Protein AF-A0A9P0PZC5-F1 (afdb_monomer)

pLDDT: mean 71.9, std 25.36, range [27.47, 98.38]

Mean predicted aligned error: 18.9 Å

Structure (mmCIF, N/CA/C/O backbone):
data_AF-A0A9P0PZC5-F1
#
_entry.id   AF-A0A9P0PZC5-F1
#
loop_
_atom_site.group_PDB
_atom_site.id
_atom_site.type_symbol
_atom_site.label_atom_id
_atom_site.label_alt_id
_atom_site.label_comp_id
_atom_site.label_asym_id
_atom_site.label_entity_id
_atom_site.label_seq_id
_atom_site.pdbx_PDB_ins_code
_atom_site.Cartn_x
_atom_site.Cartn_y
_atom_site.Cartn_z
_atom_site.occupancy
_atom_site.B_iso_or_equiv
_atom_site.auth_seq_id
_atom_site.auth_comp_id
_atom_site.auth_asym_id
_atom_site.auth_atom_id
_atom_site.pdbx_PDB_model_num
ATOM 1 N N . MET A 1 1 ? -26.785 -45.615 -14.844 1.00 33.03 1 MET A N 1
ATOM 2 C CA . MET A 1 1 ? -26.785 -44.241 -15.391 1.00 33.03 1 MET A CA 1
ATOM 3 C C . MET A 1 1 ? -25.614 -43.498 -14.779 1.00 33.03 1 MET A C 1
ATOM 5 O O . MET A 1 1 ? -25.683 -43.063 -13.641 1.00 33.03 1 MET A O 1
ATOM 9 N N . THR A 1 2 ? -24.502 -43.488 -15.502 1.00 27.47 2 THR A N 1
ATOM 10 C CA . THR A 1 2 ? -23.230 -42.862 -15.132 1.00 27.47 2 THR A CA 1
ATOM 11 C C . THR A 1 2 ? -23.260 -41.387 -15.522 1.00 27.47 2 THR A C 1
ATOM 13 O O . THR A 1 2 ? -23.391 -41.069 -16.703 1.00 27.47 2 THR A O 1
ATOM 16 N N . LEU A 1 3 ? -23.166 -40.495 -14.535 1.00 28.12 3 LEU A N 1
ATOM 17 C CA . LEU A 1 3 ? -22.982 -39.060 -14.753 1.00 28.12 3 LEU A CA 1
ATOM 18 C C . LEU A 1 3 ? -21.501 -38.760 -15.033 1.00 28.12 3 LEU A C 1
ATOM 20 O O . LEU A 1 3 ? -20.608 -39.343 -14.423 1.00 28.12 3 LEU A O 1
ATOM 24 N N . SER A 1 4 ? -21.275 -37.874 -16.004 1.00 28.95 4 SER A N 1
ATOM 25 C CA . SER A 1 4 ? -19.972 -37.480 -16.550 1.00 28.95 4 SER A CA 1
ATOM 26 C C . SER A 1 4 ? -19.094 -36.733 -15.520 1.00 28.95 4 SER A C 1
ATOM 28 O O . SER A 1 4 ? -19.639 -35.970 -14.718 1.00 28.95 4 SER A O 1
ATOM 30 N N . PRO A 1 5 ? -17.748 -36.867 -15.550 1.00 32.38 5 PRO A N 1
ATOM 31 C CA . PRO A 1 5 ? -16.836 -36.334 -14.523 1.00 32.38 5 PRO A CA 1
ATOM 32 C C . PRO A 1 5 ? -16.741 -34.802 -14.452 1.00 32.38 5 PRO A C 1
ATOM 34 O O . PRO A 1 5 ? -16.043 -34.269 -13.594 1.00 32.38 5 PRO A O 1
ATOM 37 N N . HIS A 1 6 ? -17.422 -34.067 -15.332 1.00 36.53 6 HIS A N 1
ATOM 38 C CA . HIS A 1 6 ? -17.295 -32.611 -15.398 1.00 36.53 6 HIS A CA 1
ATOM 39 C C . HIS A 1 6 ? -18.099 -31.837 -14.340 1.00 36.53 6 HIS A C 1
ATOM 41 O O . HIS A 1 6 ? -17.911 -30.632 -14.206 1.00 36.53 6 HIS A O 1
ATOM 47 N N . LEU A 1 7 ? -18.945 -32.504 -13.548 1.00 32.47 7 LEU A N 1
ATOM 48 C CA . LEU A 1 7 ? -19.797 -31.845 -12.543 1.00 32.47 7 LEU A CA 1
ATOM 49 C C . LEU A 1 7 ? -19.287 -31.943 -11.094 1.00 32.47 7 LEU A C 1
ATOM 51 O O . LEU A 1 7 ? -19.863 -31.317 -10.210 1.00 32.47 7 LEU A O 1
ATOM 55 N N . ALA A 1 8 ? -18.183 -32.648 -10.833 1.00 30.98 8 ALA A N 1
ATOM 56 C CA . ALA A 1 8 ? -17.619 -32.759 -9.480 1.00 30.98 8 ALA A CA 1
ATOM 57 C C . ALA A 1 8 ? -16.722 -31.568 -9.069 1.00 30.98 8 ALA A C 1
ATOM 59 O O . ALA A 1 8 ? -16.283 -31.495 -7.928 1.00 30.98 8 ALA A O 1
ATOM 60 N N . SER A 1 9 ? -16.474 -30.607 -9.967 1.00 36.06 9 SER A N 1
ATOM 61 C CA . SER A 1 9 ? -15.605 -29.446 -9.704 1.00 36.06 9 SER A CA 1
ATOM 62 C C . SER A 1 9 ? -16.292 -28.288 -8.956 1.00 36.06 9 SER A C 1
ATOM 64 O O . SER A 1 9 ? -15.644 -27.277 -8.694 1.00 36.06 9 SER A O 1
ATOM 66 N N . VAL A 1 10 ? -17.587 -28.391 -8.631 1.00 39.03 10 VAL A N 1
ATOM 67 C CA . VAL A 1 10 ? -18.369 -27.270 -8.060 1.00 39.03 10 VAL A CA 1
ATOM 68 C C . VAL A 1 10 ? -18.583 -27.387 -6.542 1.00 39.03 10 VAL A C 1
ATOM 70 O O . VAL A 1 10 ? -18.920 -26.400 -5.896 1.00 39.03 10 VAL A O 1
ATOM 73 N N . TYR A 1 11 ? -18.295 -28.537 -5.927 1.00 32.34 11 TYR A N 1
ATOM 74 C CA . TYR A 1 11 ? -18.369 -28.704 -4.471 1.00 32.34 11 TYR A CA 1
ATOM 75 C C . TYR A 1 11 ? -17.024 -29.204 -3.940 1.00 32.34 11 TYR A C 1
ATOM 77 O O . TYR A 1 11 ? -16.643 -30.349 -4.162 1.00 32.34 11 TYR A O 1
ATOM 85 N N . GLY A 1 12 ? -16.282 -28.306 -3.287 1.00 36.47 12 GLY A N 1
ATOM 86 C CA . GLY A 1 12 ? -14.910 -28.502 -2.819 1.00 36.47 12 GLY A CA 1
ATOM 87 C C . GLY A 1 12 ? -14.746 -29.586 -1.756 1.00 36.47 12 GLY A C 1
ATOM 88 O O . GLY A 1 12 ? -14.612 -29.288 -0.575 1.00 36.47 12 GLY A O 1
ATOM 89 N N . VAL A 1 13 ? -14.665 -30.838 -2.197 1.00 33.25 13 VAL A N 1
ATOM 90 C CA . VAL A 1 13 ? -14.111 -31.951 -1.424 1.00 33.25 13 VAL A CA 1
ATOM 91 C C . VAL A 1 13 ? -13.071 -32.630 -2.311 1.00 33.25 13 VAL A C 1
ATOM 93 O O . VAL A 1 13 ? -13.409 -33.478 -3.131 1.00 33.25 13 VAL A O 1
ATOM 96 N N . MET A 1 14 ? -11.804 -32.219 -2.211 1.00 32.94 14 MET A N 1
ATOM 97 C CA . MET A 1 14 ? -10.709 -32.955 -2.852 1.00 32.94 14 MET A CA 1
ATOM 98 C C . MET A 1 14 ? -10.270 -34.109 -1.938 1.00 32.94 14 MET A C 1
ATOM 100 O O . MET A 1 14 ? -9.893 -33.850 -0.797 1.00 32.94 14 MET A O 1
ATOM 104 N N . PRO A 1 15 ? -1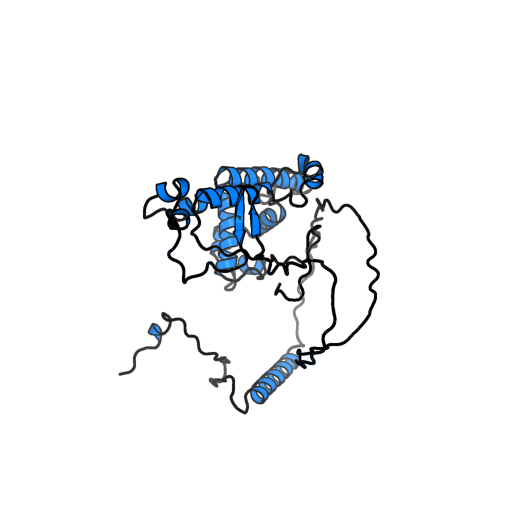0.297 -35.374 -2.395 1.00 40.16 15 PRO A N 1
ATOM 105 C CA . PRO A 1 15 ? -9.619 -36.468 -1.709 1.00 40.16 15 PRO A CA 1
ATOM 106 C C . PRO A 1 15 ? -8.106 -36.379 -1.961 1.00 40.16 15 PRO A C 1
ATOM 108 O O . PRO A 1 15 ? -7.697 -36.104 -3.086 1.00 40.16 15 PRO A O 1
ATOM 111 N N . ASN A 1 16 ? -7.286 -36.657 -0.945 1.00 43.56 16 ASN A N 1
ATOM 112 C CA . ASN A 1 16 ? -5.824 -36.744 -1.055 1.00 43.56 16 ASN A CA 1
ATOM 113 C C . ASN A 1 16 ? -5.410 -37.924 -1.955 1.00 43.56 16 ASN A C 1
ATOM 115 O O . ASN A 1 16 ? -5.303 -39.060 -1.487 1.00 43.56 16 ASN A O 1
ATOM 119 N N . TRP A 1 17 ? -5.195 -37.665 -3.242 1.00 44.03 17 TRP A N 1
ATOM 120 C CA . TRP A 1 17 ? -4.581 -38.599 -4.183 1.00 44.03 17 TRP A CA 1
ATOM 121 C C . TRP A 1 17 ? -3.372 -37.933 -4.837 1.00 44.03 17 TRP A C 1
ATOM 123 O O . TRP A 1 17 ? -3.450 -36.785 -5.266 1.00 44.03 17 TRP A O 1
ATOM 133 N N . GLU A 1 18 ? -2.273 -38.669 -4.967 1.00 48.97 18 GLU A N 1
ATOM 134 C CA . GLU A 1 18 ? -1.165 -38.301 -5.847 1.00 48.97 18 GLU A CA 1
ATOM 135 C C . GLU A 1 18 ? -1.135 -39.267 -7.031 1.00 48.97 18 GLU A C 1
ATOM 137 O O . GLU A 1 18 ? -1.273 -40.485 -6.879 1.00 48.97 18 GLU A O 1
ATOM 142 N N . LYS A 1 19 ? -1.000 -38.714 -8.239 1.00 43.31 19 LYS A N 1
ATOM 143 C CA . LYS A 1 19 ? -0.956 -39.475 -9.490 1.00 43.31 19 LYS A CA 1
ATOM 144 C C . LYS A 1 19 ? 0.351 -39.177 -10.215 1.00 43.31 19 LYS A C 1
ATOM 146 O O . LYS A 1 19 ? 0.526 -38.067 -10.717 1.00 43.31 19 LYS A O 1
ATOM 151 N N . ARG A 1 20 ? 1.226 -40.176 -10.357 1.00 46.44 20 ARG A N 1
ATOM 152 C CA . ARG A 1 20 ? 2.352 -40.108 -11.304 1.00 46.44 20 ARG A CA 1
ATOM 153 C C . ARG A 1 20 ? 1.807 -40.359 -12.716 1.00 46.44 20 ARG A C 1
ATOM 155 O O . ARG A 1 20 ? 1.010 -41.279 -12.919 1.00 46.44 20 ARG A O 1
ATOM 162 N N . ARG A 1 21 ? 2.156 -39.502 -13.681 1.00 45.69 21 ARG A N 1
ATOM 163 C CA . ARG A 1 21 ? 1.512 -39.473 -15.012 1.00 45.69 21 ARG A CA 1
ATOM 164 C C . ARG A 1 21 ? 1.834 -40.687 -15.885 1.00 45.69 21 ARG A C 1
ATOM 166 O O . ARG A 1 21 ? 1.087 -40.936 -16.826 1.00 45.69 21 ARG A O 1
ATOM 173 N N . ASP A 1 22 ? 2.827 -41.488 -15.513 1.00 46.47 22 ASP A N 1
ATOM 174 C CA . ASP A 1 22 ? 3.474 -42.366 -16.492 1.00 46.47 22 ASP A CA 1
ATOM 175 C C . ASP A 1 22 ? 3.088 -43.849 -16.351 1.00 46.47 22 ASP A C 1
ATOM 177 O O . ASP A 1 22 ? 3.257 -44.615 -17.294 1.00 46.47 22 ASP A O 1
ATOM 181 N N . HIS A 1 23 ? 2.453 -44.260 -15.241 1.00 48.91 23 HIS A N 1
ATOM 182 C CA . HIS A 1 23 ? 2.064 -45.669 -15.035 1.00 48.91 23 HIS A CA 1
ATOM 183 C C . HIS A 1 23 ? 0.643 -45.924 -14.508 1.00 48.91 23 HIS A C 1
ATOM 185 O O . HIS A 1 23 ? 0.271 -47.071 -14.284 1.00 48.91 23 HIS A O 1
ATOM 191 N N . GLY A 1 24 ? -0.201 -44.900 -14.343 1.00 48.91 24 GLY A N 1
ATOM 192 C CA . GLY A 1 24 ? -1.627 -45.095 -14.022 1.00 48.91 24 GLY A CA 1
ATOM 193 C C . GLY A 1 24 ? -1.931 -45.738 -12.656 1.00 48.91 24 GLY A C 1
ATOM 194 O O . GLY A 1 24 ? -3.087 -46.066 -12.389 1.00 48.91 24 GLY A O 1
ATOM 195 N N . ILE A 1 25 ? -0.929 -45.896 -11.789 1.00 55.62 25 ILE A N 1
ATOM 196 C CA . ILE A 1 25 ? -1.076 -46.435 -10.435 1.00 55.62 25 ILE A CA 1
ATOM 197 C C . ILE A 1 25 ? -1.428 -45.283 -9.488 1.00 55.62 25 ILE A C 1
ATOM 199 O O . ILE A 1 25 ? -0.738 -44.265 -9.453 1.00 55.62 25 ILE A O 1
ATOM 203 N N . TRP A 1 26 ? -2.511 -45.444 -8.730 1.00 57.78 26 TRP A N 1
ATOM 204 C CA . TRP A 1 26 ? -2.963 -44.482 -7.725 1.00 57.78 26 TRP A CA 1
ATOM 205 C C . TRP A 1 26 ? -2.436 -44.893 -6.351 1.00 57.78 26 TRP A C 1
ATOM 207 O O . TRP A 1 26 ? -2.591 -46.053 -5.966 1.00 57.78 26 TRP A O 1
ATOM 217 N N . LEU A 1 27 ? -1.830 -43.955 -5.621 1.00 54.56 27 LEU A N 1
ATOM 218 C CA . LEU A 1 27 ? -1.352 -44.174 -4.256 1.00 54.56 27 LEU A CA 1
ATOM 219 C C . LEU A 1 27 ? -2.291 -43.470 -3.270 1.00 54.56 27 LEU A C 1
ATOM 221 O O . LEU A 1 27 ? -2.601 -42.289 -3.452 1.00 54.56 27 LEU A O 1
ATOM 225 N N . ARG A 1 28 ? -2.759 -44.184 -2.239 1.00 57.00 28 ARG A N 1
ATOM 226 C CA . ARG A 1 28 ? -3.615 -43.624 -1.187 1.00 57.00 28 ARG A CA 1
ATOM 227 C C . ARG A 1 28 ? -2.869 -43.597 0.142 1.00 57.00 28 ARG A C 1
ATOM 229 O O . ARG A 1 28 ? -2.279 -44.593 0.553 1.00 57.00 28 ARG A O 1
ATOM 236 N N . PHE A 1 29 ? -2.944 -42.463 0.831 1.00 44.56 29 PHE A N 1
ATOM 237 C CA . PHE A 1 29 ? -2.403 -42.317 2.179 1.00 44.56 29 PHE A CA 1
ATOM 238 C C . PHE A 1 29 ? -3.071 -43.322 3.137 1.00 44.56 29 PHE A C 1
ATOM 240 O O . PHE A 1 29 ? -4.302 -43.354 3.237 1.00 44.56 29 PHE A O 1
ATOM 247 N N . GLY A 1 30 ? -2.263 -44.148 3.812 1.00 58.31 30 GLY A N 1
ATOM 248 C CA . GLY A 1 30 ? -2.715 -45.196 4.741 1.00 58.31 30 GLY A CA 1
ATOM 249 C C . GLY A 1 30 ? -2.694 -46.633 4.198 1.00 58.31 30 GLY A C 1
ATOM 250 O O . GLY A 1 30 ? -3.020 -47.558 4.942 1.00 58.31 30 GLY A O 1
ATOM 251 N N . ASP A 1 31 ? -2.302 -46.853 2.939 1.00 74.25 31 ASP A N 1
ATOM 252 C CA . ASP A 1 31 ? -2.042 -48.208 2.439 1.00 74.25 31 ASP A CA 1
ATOM 253 C C . ASP A 1 31 ? -0.843 -48.835 3.173 1.00 74.25 31 ASP A C 1
ATOM 255 O O . ASP A 1 31 ? 0.142 -48.158 3.465 1.00 74.25 31 ASP A O 1
ATOM 259 N N . LYS A 1 32 ? -0.895 -50.148 3.441 1.00 67.75 32 LYS A N 1
ATOM 260 C CA . LYS A 1 32 ? 0.157 -50.857 4.203 1.00 67.75 32 LYS A CA 1
ATOM 261 C C . LYS A 1 32 ? 1.562 -50.717 3.603 1.00 67.75 32 LYS A C 1
ATOM 263 O O . LYS A 1 32 ? 2.535 -50.735 4.345 1.00 67.75 32 LYS A O 1
ATOM 268 N N . ASP A 1 33 ? 1.645 -50.517 2.289 1.00 62.09 33 ASP A N 1
ATOM 269 C CA . ASP A 1 33 ? 2.905 -50.409 1.547 1.00 62.09 33 ASP A CA 1
ATOM 270 C C . ASP A 1 33 ? 3.208 -48.961 1.111 1.00 62.09 33 ASP A C 1
ATOM 272 O O . ASP A 1 33 ? 4.022 -48.742 0.213 1.00 62.09 33 ASP A O 1
ATOM 276 N N . TYR A 1 34 ? 2.520 -47.966 1.690 1.00 71.69 34 TYR A N 1
ATOM 277 C CA . TYR A 1 34 ? 2.601 -46.558 1.279 1.00 71.69 34 TYR A CA 1
ATOM 278 C C . TYR A 1 34 ? 4.033 -46.011 1.355 1.00 71.69 34 TYR A C 1
ATOM 280 O O . TYR A 1 34 ? 4.561 -45.523 0.356 1.00 71.69 34 TYR A O 1
ATOM 288 N N . GLU A 1 35 ? 4.699 -46.169 2.502 1.00 68.81 35 GLU A N 1
ATOM 289 C CA . GLU A 1 35 ? 6.075 -45.689 2.690 1.00 68.81 35 GLU A CA 1
ATOM 290 C C . GLU A 1 35 ? 7.095 -46.450 1.836 1.00 68.81 35 GLU A C 1
ATOM 292 O O . GLU A 1 35 ? 8.033 -45.851 1.314 1.00 68.81 35 GLU A O 1
ATOM 297 N N . GLN A 1 36 ? 6.906 -47.760 1.643 1.00 72.44 36 GLN A N 1
ATOM 298 C CA . GLN A 1 36 ? 7.809 -48.570 0.819 1.00 72.44 36 GLN A CA 1
ATOM 299 C C . GLN A 1 36 ? 7.721 -48.191 -0.662 1.00 72.44 36 GLN A C 1
ATOM 301 O O . GLN A 1 36 ? 8.742 -48.136 -1.345 1.00 72.44 36 GLN A O 1
ATOM 306 N N . LYS A 1 37 ? 6.516 -47.888 -1.163 1.00 71.44 37 LYS A N 1
ATOM 307 C CA . LYS A 1 37 ? 6.319 -47.424 -2.544 1.00 71.44 37 LYS A CA 1
ATOM 308 C C . LYS A 1 37 ? 6.888 -46.023 -2.763 1.00 71.44 37 LYS A C 1
ATOM 310 O O . LYS A 1 37 ? 7.496 -45.796 -3.801 1.00 71.44 37 LYS A O 1
ATOM 315 N N . LEU A 1 38 ? 6.746 -45.127 -1.783 1.00 69.56 38 LEU A N 1
ATOM 316 C CA . LEU A 1 38 ? 7.352 -43.792 -1.816 1.00 69.56 38 LEU A CA 1
ATOM 317 C C . LEU A 1 38 ? 8.880 -43.850 -1.848 1.00 69.56 38 LEU A C 1
ATOM 319 O O . LEU A 1 38 ? 9.483 -43.204 -2.696 1.00 69.56 38 LEU A O 1
ATOM 323 N N . ARG A 1 39 ? 9.498 -44.658 -0.977 1.00 66.75 39 ARG A N 1
ATOM 324 C CA . ARG A 1 39 ? 10.958 -44.845 -0.968 1.00 66.75 39 ARG A CA 1
ATOM 325 C C . ARG A 1 39 ? 11.464 -45.413 -2.288 1.00 66.75 39 ARG A C 1
ATOM 327 O O . ARG A 1 39 ? 12.375 -44.854 -2.873 1.00 66.75 39 ARG A O 1
ATOM 334 N N . LYS A 1 40 ? 10.793 -46.439 -2.819 1.00 72.19 40 LYS A N 1
ATOM 335 C CA . LYS A 1 40 ? 11.151 -47.015 -4.119 1.00 72.19 40 LYS A CA 1
ATOM 336 C C . LYS A 1 40 ? 11.079 -45.990 -5.260 1.00 72.19 40 LYS A C 1
ATOM 338 O O . LYS A 1 40 ? 11.940 -45.992 -6.128 1.00 72.19 40 LYS A O 1
ATOM 343 N N . TRP A 1 41 ? 10.068 -45.118 -5.269 1.00 76.25 41 TRP A N 1
ATOM 344 C CA . TRP A 1 41 ? 9.975 -44.044 -6.266 1.00 76.25 41 TRP A CA 1
ATOM 345 C C . TRP A 1 41 ? 11.077 -42.997 -6.122 1.00 76.25 41 TRP A C 1
ATOM 347 O O . TRP A 1 41 ? 11.478 -42.415 -7.126 1.00 76.25 41 TRP A O 1
ATOM 357 N N . PHE A 1 42 ? 11.529 -42.749 -4.895 1.00 67.00 42 PHE A N 1
ATOM 358 C CA . PHE A 1 42 ? 12.626 -41.832 -4.612 1.00 67.00 42 PHE A CA 1
ATOM 359 C C . PHE A 1 42 ? 13.961 -42.405 -5.110 1.00 67.00 42 PHE A C 1
ATOM 361 O O . PHE A 1 42 ? 14.664 -41.734 -5.857 1.00 67.00 42 PHE A O 1
ATOM 368 N N . ASP A 1 43 ? 14.236 -43.678 -4.813 1.00 68.12 43 ASP A N 1
ATOM 369 C CA . ASP A 1 43 ? 15.460 -44.367 -5.247 1.00 68.12 43 ASP A CA 1
ATOM 370 C C . ASP A 1 43 ? 15.533 -44.508 -6.786 1.00 68.12 43 ASP A C 1
ATOM 372 O O . ASP A 1 43 ? 16.600 -44.382 -7.383 1.00 68.12 43 ASP A O 1
ATOM 376 N N . GLU A 1 44 ? 14.393 -44.734 -7.456 1.00 69.12 44 GLU A N 1
ATOM 377 C CA . GLU A 1 44 ? 14.315 -44.768 -8.927 1.00 69.12 44 GLU A CA 1
ATOM 378 C C . GLU A 1 44 ? 14.634 -43.396 -9.558 1.00 69.12 44 GLU A C 1
ATOM 380 O O . GLU A 1 44 ? 15.245 -43.346 -10.623 1.00 69.12 44 GLU A O 1
ATOM 385 N N . LEU A 1 45 ? 14.266 -42.286 -8.904 1.00 63.47 45 LEU A N 1
ATOM 386 C CA . LEU A 1 45 ? 14.556 -40.929 -9.387 1.00 63.47 45 LEU A CA 1
ATOM 387 C C . LEU A 1 45 ? 16.038 -40.562 -9.257 1.00 63.47 45 LEU A C 1
ATOM 389 O O . LEU A 1 45 ? 16.590 -39.990 -10.191 1.00 63.47 45 LEU A O 1
ATOM 393 N N . GLU A 1 46 ? 16.690 -40.925 -8.150 1.00 55.88 46 GLU A N 1
ATOM 394 C CA . GLU A 1 46 ? 18.134 -40.694 -7.987 1.00 55.88 46 GLU A CA 1
ATOM 395 C C . GLU A 1 46 ? 18.954 -41.493 -9.013 1.00 55.88 46 GLU A C 1
ATOM 397 O O . GLU A 1 46 ? 19.945 -40.993 -9.543 1.00 55.88 46 GLU A O 1
ATOM 402 N N . SER A 1 47 ? 18.501 -42.700 -9.376 1.00 54.09 47 SER A N 1
ATOM 403 C CA . SER A 1 47 ? 19.181 -43.524 -10.386 1.00 54.09 47 SER A CA 1
ATOM 404 C C . SER A 1 47 ? 19.066 -42.994 -11.824 1.00 54.09 47 SER A C 1
ATOM 406 O O . SER A 1 47 ? 19.946 -43.263 -12.645 1.00 54.09 47 SER A O 1
ATOM 408 N N . ASP A 1 48 ? 18.013 -42.226 -12.129 1.00 53.50 48 ASP A N 1
ATOM 409 C CA . ASP A 1 48 ? 17.806 -41.604 -13.445 1.00 53.50 48 ASP A CA 1
ATOM 410 C C . ASP A 1 48 ? 18.631 -40.310 -13.617 1.00 53.50 48 ASP A C 1
ATOM 412 O O . ASP A 1 48 ? 18.980 -39.950 -14.748 1.00 53.50 48 ASP A O 1
ATOM 416 N N . ASP A 1 49 ? 18.974 -39.625 -12.518 1.00 48.09 49 ASP A N 1
ATOM 417 C CA . ASP A 1 49 ? 19.771 -38.390 -12.539 1.00 48.09 49 ASP A CA 1
ATOM 418 C C . ASP A 1 49 ? 21.284 -38.663 -12.672 1.00 48.09 49 ASP A C 1
ATOM 420 O O . ASP A 1 49 ? 21.986 -37.898 -13.338 1.00 48.09 49 ASP A O 1
ATOM 424 N N . GLU A 1 50 ? 21.797 -39.799 -12.178 1.00 47.19 50 GLU A N 1
ATOM 425 C CA . GLU A 1 50 ? 23.220 -40.167 -12.330 1.00 47.19 50 GLU A CA 1
ATOM 426 C C . GLU A 1 50 ? 23.632 -40.524 -13.777 1.00 47.19 50 GLU A C 1
ATOM 428 O O . GLU A 1 50 ? 24.823 -40.585 -14.086 1.00 47.19 50 GLU A O 1
ATOM 433 N N . GLN A 1 51 ? 22.683 -40.727 -14.702 1.00 41.16 51 GLN A N 1
ATOM 434 C CA . GLN A 1 51 ? 22.978 -41.062 -16.108 1.00 41.16 51 GLN A CA 1
ATOM 435 C C . GLN A 1 51 ? 22.927 -39.876 -17.087 1.00 41.16 51 GLN A C 1
ATOM 437 O O . GLN A 1 51 ? 23.153 -40.079 -18.284 1.00 41.16 51 GLN A O 1
ATOM 442 N N . LYS A 1 52 ? 22.662 -38.643 -16.631 1.00 42.94 52 LYS A N 1
ATOM 443 C CA . LYS A 1 52 ? 22.535 -37.465 -17.519 1.00 42.94 52 LYS A CA 1
ATOM 444 C C . LYS A 1 52 ? 23.670 -36.446 -17.469 1.00 42.94 52 LYS A C 1
ATOM 446 O O . LYS A 1 52 ? 23.651 -35.511 -18.267 1.00 42.94 52 LYS A O 1
ATOM 451 N N . ASP A 1 53 ? 24.691 -36.660 -16.646 1.00 36.47 53 ASP A N 1
ATOM 452 C CA . ASP A 1 53 ? 25.862 -35.780 -16.572 1.00 36.47 53 ASP A CA 1
ATOM 453 C C . ASP A 1 53 ? 26.981 -36.233 -17.530 1.00 36.47 53 ASP A C 1
ATOM 455 O O . ASP A 1 53 ? 28.031 -36.725 -17.126 1.00 36.47 53 ASP A O 1
ATOM 459 N N . SER A 1 54 ? 26.741 -36.113 -18.841 1.00 38.88 54 SER A N 1
ATOM 460 C CA . SER A 1 54 ? 27.796 -36.111 -19.872 1.00 38.88 54 SER A CA 1
ATOM 461 C C . SER A 1 54 ? 27.223 -35.758 -21.250 1.00 38.88 54 SER A C 1
ATOM 463 O O . SER A 1 54 ? 26.912 -36.647 -22.040 1.00 38.88 54 SER A O 1
ATOM 465 N N . SER A 1 55 ? 27.052 -34.460 -21.525 1.00 30.70 55 SER A N 1
ATOM 466 C CA . SER A 1 55 ? 27.415 -33.813 -22.803 1.00 30.70 55 SER A CA 1
ATOM 467 C C . SER A 1 55 ? 26.803 -32.410 -22.903 1.00 30.70 55 SER A C 1
ATOM 469 O O . SER A 1 55 ? 25.587 -32.275 -23.016 1.00 30.70 55 SER A O 1
ATOM 471 N N . ASP A 1 56 ? 27.693 -31.418 -22.919 1.00 32.19 56 ASP A N 1
ATOM 472 C CA . ASP A 1 56 ? 27.651 -30.154 -23.661 1.00 32.19 56 ASP A CA 1
ATOM 473 C C . ASP A 1 56 ? 26.454 -29.203 -23.497 1.00 32.19 56 ASP A C 1
ATOM 475 O O . ASP A 1 56 ? 25.338 -29.489 -23.917 1.00 32.19 56 ASP A O 1
ATOM 479 N N . LEU A 1 57 ? 26.753 -27.980 -23.034 1.00 32.19 57 LEU A N 1
ATOM 480 C CA . LEU A 1 57 ? 26.524 -26.749 -23.807 1.00 32.19 57 LEU A CA 1
ATOM 481 C C . LEU A 1 57 ? 27.216 -25.553 -23.126 1.00 32.19 57 LEU A C 1
ATOM 483 O O . LEU A 1 57 ? 26.745 -25.006 -22.130 1.00 32.19 57 LEU A O 1
ATOM 487 N N . GLU A 1 58 ? 28.341 -25.139 -23.711 1.00 37.75 58 GLU A N 1
ATOM 488 C CA . GLU A 1 58 ? 28.961 -23.834 -23.491 1.00 37.75 58 GLU A CA 1
ATOM 489 C C . GLU A 1 58 ? 28.019 -22.719 -23.976 1.00 37.75 58 GLU A C 1
ATOM 491 O O . GLU A 1 58 ? 27.642 -22.682 -25.149 1.00 37.75 58 GLU A O 1
ATOM 496 N N . VAL A 1 59 ? 27.683 -21.767 -23.102 1.00 33.31 59 VAL A N 1
ATOM 497 C CA . VAL A 1 59 ? 27.174 -20.450 -23.509 1.00 33.31 59 VAL A CA 1
ATOM 498 C C . VAL A 1 59 ? 27.915 -19.374 -22.726 1.00 33.31 59 VAL A C 1
ATOM 500 O O . VAL A 1 59 ? 28.071 -19.438 -21.510 1.00 33.31 59 VAL A O 1
ATOM 503 N N . SER A 1 60 ? 28.404 -18.405 -23.490 1.00 28.48 60 SER A N 1
ATOM 504 C CA . SER A 1 60 ? 29.278 -17.301 -23.119 1.00 28.48 60 SER A CA 1
ATOM 505 C C . SER A 1 60 ? 28.760 -16.443 -21.960 1.00 28.48 60 SER A C 1
ATOM 507 O O . SER A 1 60 ? 27.686 -15.847 -22.052 1.00 28.48 60 SER A O 1
ATOM 509 N N . ASN A 1 61 ? 29.602 -16.296 -20.937 1.00 33.97 61 ASN A N 1
ATOM 510 C CA . ASN A 1 61 ? 29.579 -15.195 -19.977 1.00 33.97 61 ASN A CA 1
ATOM 511 C C . ASN A 1 61 ? 29.909 -13.875 -20.686 1.00 33.97 61 ASN A C 1
ATOM 513 O O . ASN A 1 61 ? 31.053 -13.713 -21.105 1.00 33.97 61 ASN A O 1
ATOM 517 N N . ASP A 1 62 ? 28.959 -12.941 -20.746 1.00 31.62 62 ASP A N 1
ATOM 518 C CA . ASP A 1 62 ? 29.227 -11.504 -20.575 1.00 31.62 62 ASP A CA 1
ATOM 519 C C . ASP A 1 62 ? 27.905 -10.732 -20.411 1.00 31.62 62 ASP A C 1
ATOM 521 O O . ASP A 1 62 ? 27.323 -10.323 -21.404 1.00 31.62 62 ASP A O 1
ATOM 525 N N . GLU A 1 63 ? 27.406 -10.567 -19.181 1.00 35.03 63 GLU A N 1
ATOM 526 C CA . GLU A 1 63 ? 26.675 -9.360 -18.751 1.00 35.03 63 GLU A CA 1
ATOM 527 C C . GLU A 1 63 ? 26.797 -9.247 -17.222 1.00 35.03 63 GLU A C 1
ATOM 529 O O . GLU A 1 63 ? 26.141 -9.946 -16.448 1.00 35.03 63 GLU A O 1
ATOM 534 N N . THR A 1 64 ? 27.694 -8.371 -16.781 1.00 30.45 64 THR A N 1
ATOM 535 C CA . THR A 1 64 ? 27.922 -8.025 -15.377 1.00 30.45 64 THR A CA 1
ATOM 536 C C . THR A 1 64 ? 26.657 -7.413 -14.768 1.00 30.45 64 THR A C 1
ATOM 538 O O . THR A 1 64 ? 26.305 -6.269 -15.062 1.00 30.45 64 THR A O 1
ATOM 541 N N . LEU A 1 65 ? 25.983 -8.156 -13.888 1.00 35.22 65 LEU A N 1
ATOM 542 C CA . LEU A 1 65 ? 24.980 -7.611 -12.974 1.00 35.22 65 LEU A CA 1
ATOM 543 C C . LEU A 1 65 ? 25.686 -6.625 -12.034 1.00 35.22 65 LEU A C 1
ATOM 545 O O . LEU A 1 65 ? 26.426 -7.029 -11.141 1.00 35.22 65 LEU A O 1
ATOM 549 N N . GLN A 1 66 ? 25.496 -5.325 -12.258 1.00 32.81 66 GLN A N 1
ATOM 550 C CA . GLN A 1 66 ? 25.826 -4.325 -11.248 1.00 32.81 66 GLN A CA 1
ATOM 551 C C . GLN A 1 66 ? 24.857 -4.512 -10.082 1.00 32.81 66 GLN A C 1
ATOM 553 O O . GLN A 1 66 ? 23.643 -4.394 -10.254 1.00 32.81 66 GLN A O 1
ATOM 558 N N . GLU A 1 67 ? 25.398 -4.844 -8.914 1.00 34.25 67 GLU A N 1
ATOM 559 C CA . GLU A 1 67 ? 24.669 -4.806 -7.653 1.00 34.25 67 GLU A CA 1
ATOM 560 C C . GLU A 1 67 ? 24.147 -3.377 -7.453 1.00 34.25 67 GLU A C 1
ATOM 562 O O . GLU A 1 67 ? 24.915 -2.429 -7.295 1.00 34.25 67 GLU A O 1
ATOM 567 N N . ASP A 1 68 ? 22.824 -3.214 -7.537 1.00 39.38 68 ASP A N 1
ATOM 568 C CA . ASP A 1 68 ? 22.148 -1.978 -7.154 1.00 39.38 68 ASP A CA 1
ATOM 569 C C . ASP A 1 68 ? 22.472 -1.732 -5.665 1.00 39.38 68 ASP A C 1
ATOM 571 O O . ASP A 1 68 ? 21.953 -2.445 -4.802 1.00 39.38 68 ASP A O 1
ATOM 575 N N . GLU A 1 69 ? 23.309 -0.737 -5.350 1.00 34.94 69 GLU A N 1
ATOM 576 C CA . GLU A 1 69 ? 23.493 -0.259 -3.976 1.00 34.94 69 GLU A CA 1
ATOM 577 C C . GLU A 1 69 ? 22.121 0.133 -3.409 1.00 34.94 69 GLU A C 1
ATOM 579 O O . GLU A 1 69 ? 21.501 1.134 -3.791 1.00 34.94 69 GLU A O 1
ATOM 584 N N . ILE A 1 70 ? 21.620 -0.681 -2.481 1.00 41.50 70 ILE A N 1
ATOM 585 C CA . ILE A 1 70 ? 20.514 -0.298 -1.618 1.00 41.50 70 ILE A CA 1
ATOM 586 C C . ILE A 1 70 ? 21.064 0.827 -0.746 1.00 41.50 70 ILE A C 1
ATOM 588 O O . ILE A 1 70 ? 21.812 0.578 0.193 1.00 41.50 70 ILE A O 1
ATOM 592 N N . ILE A 1 71 ? 20.703 2.074 -1.055 1.00 39.78 71 ILE A N 1
ATOM 593 C CA . ILE A 1 71 ? 20.863 3.173 -0.102 1.00 39.78 71 ILE A CA 1
ATOM 594 C C . ILE A 1 71 ? 19.959 2.821 1.085 1.00 39.78 71 ILE A C 1
ATOM 596 O O . ILE A 1 71 ? 18.737 3.010 1.011 1.00 39.78 71 ILE A O 1
ATOM 600 N N . GLU A 1 72 ? 20.556 2.226 2.120 1.00 42.88 72 GLU A N 1
ATOM 601 C CA . GLU A 1 72 ? 19.924 1.958 3.406 1.00 42.88 72 GLU A CA 1
ATOM 602 C C . GLU A 1 72 ? 19.504 3.301 4.003 1.00 42.88 72 GLU A C 1
ATOM 604 O O . GLU A 1 72 ? 20.306 4.079 4.504 1.00 42.88 72 GLU A O 1
ATOM 609 N N . ASP A 1 73 ? 18.210 3.578 3.912 1.00 44.97 73 ASP A N 1
ATOM 610 C CA . ASP A 1 73 ? 17.549 4.717 4.547 1.00 44.97 73 ASP A CA 1
ATOM 611 C C . ASP A 1 73 ? 17.139 4.317 5.984 1.00 44.97 73 ASP A C 1
ATOM 613 O O . ASP A 1 73 ? 16.025 4.604 6.431 1.00 44.97 73 ASP A O 1
ATOM 617 N N . ASP A 1 74 ? 17.997 3.530 6.653 1.00 38.84 74 ASP A N 1
ATOM 618 C CA . ASP A 1 74 ? 17.696 2.869 7.921 1.00 38.84 74 ASP A CA 1
ATOM 619 C C . ASP A 1 74 ? 18.039 3.781 9.102 1.00 38.84 74 ASP A C 1
ATOM 621 O O . ASP A 1 74 ? 19.176 4.206 9.300 1.00 38.84 74 ASP A O 1
ATOM 625 N N . CYS A 1 75 ? 17.029 4.049 9.927 1.00 43.88 75 CYS A N 1
ATOM 626 C CA . CYS A 1 75 ? 17.190 4.613 11.260 1.00 43.88 75 CYS A CA 1
ATOM 627 C C . CYS A 1 75 ? 17.399 3.458 12.252 1.00 43.88 75 CYS A C 1
ATOM 629 O O . CYS A 1 75 ? 16.668 3.305 13.229 1.00 43.88 75 CYS A O 1
ATOM 631 N N . SER A 1 76 ? 18.398 2.617 11.988 1.00 38.66 76 SER A N 1
ATOM 632 C CA . SER A 1 76 ? 18.942 1.719 12.996 1.00 38.66 76 SER A CA 1
ATOM 633 C C . SER A 1 76 ? 19.935 2.537 13.810 1.00 38.66 76 SER A C 1
ATOM 635 O O . SER A 1 76 ? 21.107 2.667 13.466 1.00 38.66 76 SER A O 1
ATOM 637 N N . SER A 1 77 ? 19.454 3.169 14.881 1.00 34.09 77 SER A N 1
ATOM 638 C CA . SER A 1 77 ? 20.365 3.623 15.923 1.00 34.09 77 SER A CA 1
ATOM 639 C C . SER A 1 77 ? 21.048 2.386 16.496 1.00 34.09 77 SER A C 1
ATOM 641 O O . SER A 1 77 ? 20.388 1.536 17.096 1.00 34.09 77 SER A O 1
ATOM 643 N N . THR A 1 78 ? 22.356 2.290 16.295 1.00 34.28 78 THR A N 1
ATOM 644 C CA . THR A 1 78 ? 23.250 1.341 16.949 1.00 34.28 78 THR A CA 1
ATOM 645 C C . THR A 1 78 ? 23.060 1.439 18.463 1.00 34.28 78 THR A C 1
ATOM 647 O O . THR A 1 78 ? 23.594 2.334 19.112 1.00 34.28 78 THR A O 1
ATOM 650 N N . PHE A 1 79 ? 22.267 0.536 19.030 1.00 30.64 79 PHE A N 1
ATOM 651 C CA . PHE A 1 79 ? 22.323 0.214 20.447 1.00 30.64 79 PHE A CA 1
ATOM 652 C C . PHE A 1 79 ? 22.695 -1.262 20.524 1.00 30.64 79 PHE A C 1
ATOM 654 O O . PHE A 1 79 ? 21.842 -2.146 20.503 1.00 30.64 79 PHE A O 1
ATOM 661 N N . GLU A 1 80 ? 24.001 -1.520 20.505 1.00 35.53 80 GLU A N 1
ATOM 662 C CA . GLU A 1 80 ? 24.543 -2.811 20.905 1.00 35.53 80 GLU A CA 1
ATOM 663 C C . GLU A 1 80 ? 24.191 -3.012 22.383 1.00 35.53 80 GLU A C 1
ATOM 665 O O . GLU A 1 80 ? 24.805 -2.430 23.274 1.00 35.53 80 GLU A O 1
ATOM 670 N N . GLN A 1 81 ? 23.159 -3.807 22.652 1.00 32.25 81 GLN A N 1
ATOM 671 C CA . GLN A 1 81 ? 23.077 -4.544 23.904 1.00 32.25 81 GLN A CA 1
ATOM 672 C C . GLN A 1 81 ? 23.535 -5.964 23.603 1.00 32.25 81 GLN A C 1
ATOM 674 O O . GLN A 1 81 ? 22.823 -6.732 22.956 1.00 32.25 81 GLN A O 1
ATOM 679 N N . GLU A 1 82 ? 24.747 -6.281 24.056 1.00 30.48 82 GLU A N 1
ATOM 680 C CA . GLU A 1 82 ? 25.220 -7.651 24.226 1.00 30.48 82 GLU A CA 1
ATOM 681 C C . GLU A 1 82 ? 24.170 -8.440 25.014 1.00 30.48 82 GLU A C 1
ATOM 683 O O . GLU A 1 82 ? 24.015 -8.271 26.224 1.00 30.48 82 GLU A O 1
ATOM 688 N N . TYR A 1 83 ? 23.439 -9.314 24.327 1.00 34.59 83 TYR A N 1
ATOM 689 C CA . TYR A 1 83 ? 22.755 -10.416 24.983 1.00 34.59 83 TYR A CA 1
ATOM 690 C C . TYR A 1 83 ? 23.759 -11.557 25.108 1.00 34.59 83 TYR A C 1
ATOM 692 O O . TYR A 1 83 ? 24.062 -12.258 24.143 1.00 34.59 83 TYR A O 1
ATOM 700 N N . VAL A 1 84 ? 24.302 -11.711 26.314 1.00 31.59 84 VAL A N 1
ATOM 701 C CA . VAL A 1 84 ? 25.038 -12.909 26.712 1.00 31.59 84 VAL A CA 1
ATOM 702 C C . VAL A 1 84 ? 24.033 -14.056 26.763 1.00 31.59 84 VAL A C 1
ATOM 704 O O . VAL A 1 84 ? 23.131 -14.066 27.601 1.00 31.59 84 VAL A O 1
ATOM 707 N N . SER A 1 85 ? 24.171 -15.002 25.835 1.00 30.92 85 SER A N 1
ATOM 708 C CA . SER A 1 85 ? 23.428 -16.259 25.854 1.00 30.92 85 SER A CA 1
ATOM 709 C C . SER A 1 85 ? 23.947 -17.095 27.022 1.00 30.92 85 SER A C 1
ATOM 711 O O . SER A 1 85 ? 25.089 -17.550 27.012 1.00 30.92 85 SER A O 1
ATOM 713 N N . SER A 1 86 ? 23.126 -17.222 28.058 1.00 28.67 86 SER A N 1
ATOM 714 C CA . SER A 1 86 ? 23.334 -18.154 29.159 1.00 28.67 86 SER A CA 1
ATOM 715 C C . SER A 1 86 ? 22.554 -19.419 28.832 1.00 28.67 86 SER A C 1
ATOM 717 O O . SER A 1 86 ? 21.341 -19.455 29.034 1.00 28.67 86 SER A O 1
ATOM 719 N N . ASP A 1 87 ? 23.248 -20.435 28.327 1.00 37.75 87 ASP A N 1
ATOM 720 C CA . ASP A 1 87 ? 22.715 -21.790 28.203 1.00 37.75 87 ASP A CA 1
ATOM 721 C C . ASP A 1 87 ? 22.391 -22.336 29.598 1.00 37.75 87 ASP A C 1
ATOM 723 O O . ASP A 1 87 ? 23.293 -22.599 30.390 1.00 37.75 87 ASP A O 1
ATOM 727 N N . HIS A 1 88 ? 21.105 -22.509 29.895 1.00 33.09 88 HIS A N 1
ATOM 728 C CA . HIS A 1 88 ? 20.651 -23.409 30.948 1.00 33.09 88 HIS A CA 1
ATOM 729 C C . HIS A 1 88 ? 19.413 -24.164 30.462 1.00 33.09 88 HIS A C 1
ATOM 731 O O . HIS A 1 88 ? 18.314 -23.619 30.368 1.00 33.09 88 HIS A O 1
ATOM 737 N N . GLU A 1 89 ? 19.655 -25.424 30.107 1.00 42.22 89 GLU A N 1
ATOM 738 C CA . GLU A 1 89 ? 18.669 -26.498 30.064 1.00 42.22 89 GLU A CA 1
ATOM 739 C C . GLU A 1 89 ? 18.126 -26.720 31.481 1.00 42.22 89 GLU A C 1
ATOM 741 O O . GLU A 1 89 ? 18.929 -26.993 32.363 1.00 42.22 89 GLU A O 1
ATOM 746 N N . GLU A 1 90 ? 16.810 -26.630 31.688 1.00 33.47 90 GLU A N 1
ATOM 747 C CA . GLU A 1 90 ? 16.045 -27.412 32.680 1.00 33.47 90 GLU A CA 1
ATOM 748 C C . GLU A 1 90 ? 14.620 -27.534 32.111 1.00 33.47 90 GLU A C 1
ATOM 750 O O . GLU A 1 90 ? 13.971 -26.537 31.796 1.00 33.47 90 GLU A O 1
ATOM 755 N N . GLU A 1 91 ? 14.277 -28.692 31.557 1.00 29.59 91 GLU A N 1
ATOM 756 C CA . GLU A 1 91 ? 13.637 -29.836 32.223 1.00 29.59 91 GLU A CA 1
ATOM 757 C C . GLU A 1 91 ? 12.202 -29.557 32.700 1.00 29.59 91 GLU A C 1
ATOM 759 O O . GLU A 1 91 ? 11.910 -28.766 33.591 1.00 29.59 91 GLU A O 1
ATOM 764 N N . ASP A 1 92 ? 11.318 -30.256 31.996 1.00 35.47 92 ASP A N 1
ATOM 765 C CA . ASP A 1 92 ? 9.876 -30.370 32.110 1.00 35.47 92 ASP A CA 1
ATOM 766 C C . ASP A 1 92 ? 9.445 -30.901 33.486 1.00 35.47 92 ASP A C 1
ATOM 768 O O . ASP A 1 92 ? 10.066 -31.813 34.035 1.00 35.47 92 ASP A O 1
ATOM 772 N N . SER A 1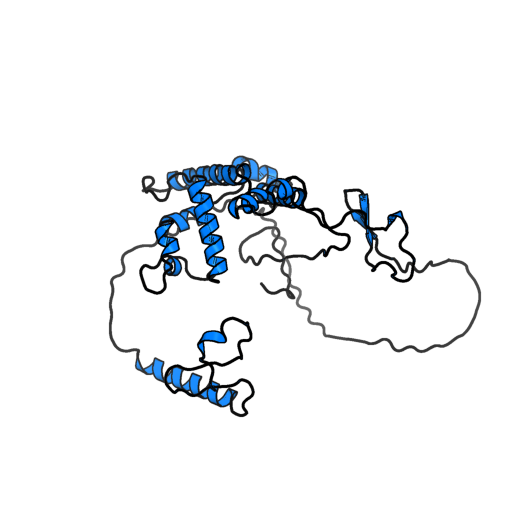 93 ? 8.371 -30.349 34.051 1.00 32.50 93 SER A N 1
ATOM 773 C CA . SER A 1 93 ? 7.694 -30.898 35.233 1.00 32.50 93 SER A CA 1
ATOM 774 C C . SER A 1 93 ? 6.268 -30.352 35.326 1.00 32.50 93 SER A C 1
ATOM 776 O O . SER A 1 93 ? 5.987 -29.376 36.026 1.00 32.50 93 SER A O 1
ATOM 778 N N . GLU A 1 94 ? 5.349 -31.009 34.621 1.00 38.31 94 GLU A N 1
ATOM 779 C CA . GLU A 1 94 ? 3.930 -31.034 34.972 1.00 38.31 94 GLU A CA 1
ATOM 780 C C . GLU A 1 94 ? 3.760 -31.599 36.390 1.00 38.31 94 GLU A C 1
ATOM 782 O O . GLU A 1 94 ? 4.243 -32.696 36.665 1.00 38.31 94 GLU A O 1
ATOM 787 N N . LEU A 1 95 ? 3.040 -30.906 37.280 1.00 29.88 95 LEU A N 1
ATOM 788 C CA . LEU A 1 95 ? 2.460 -31.544 38.465 1.00 29.88 95 LEU A CA 1
ATOM 789 C C . LEU A 1 95 ? 1.045 -31.032 38.747 1.00 29.88 95 LEU A C 1
ATOM 791 O O . LEU A 1 95 ? 0.809 -29.866 39.073 1.00 29.88 95 LEU A O 1
ATOM 795 N N . GLU A 1 96 ? 0.121 -31.979 38.613 1.00 33.03 96 GLU A N 1
ATOM 796 C CA . GLU A 1 96 ? -1.269 -31.950 39.039 1.00 33.03 96 GLU A CA 1
ATOM 797 C C . GLU A 1 96 ? -1.385 -31.801 40.566 1.00 33.03 96 GLU A C 1
ATOM 799 O O . GLU A 1 96 ? -0.566 -32.287 41.346 1.00 33.03 96 GLU A O 1
ATOM 804 N N . MET A 1 97 ? -2.437 -31.106 40.992 1.00 29.38 97 MET A N 1
ATOM 805 C CA . MET A 1 97 ? -2.732 -30.778 42.384 1.00 29.38 97 MET A CA 1
ATOM 806 C C . MET A 1 97 ? -3.582 -31.887 43.023 1.00 29.38 97 MET A C 1
ATOM 808 O O . MET A 1 97 ? -4.766 -32.007 42.713 1.00 29.38 97 MET A O 1
ATOM 812 N N . GLU A 1 98 ? -3.006 -32.661 43.948 1.00 29.69 98 GLU A N 1
ATOM 813 C CA . GLU A 1 98 ? -3.765 -33.538 44.851 1.00 29.69 98 GLU A CA 1
ATOM 814 C C . GLU A 1 98 ? -4.135 -32.815 46.155 1.00 29.69 98 GLU A C 1
ATOM 816 O O . GLU A 1 98 ? -3.313 -32.185 46.822 1.00 29.69 98 GLU A O 1
ATOM 821 N N . SER A 1 99 ? -5.411 -32.928 46.520 1.00 34.53 99 SER A N 1
ATOM 822 C CA . SER A 1 99 ? -6.013 -32.425 47.752 1.00 34.53 99 SER A CA 1
ATOM 823 C C . SER A 1 99 ? -5.803 -33.387 48.923 1.00 34.53 99 SER A C 1
ATOM 825 O O . SER A 1 99 ? -6.208 -34.548 48.831 1.00 34.53 99 SER A O 1
ATOM 827 N N . VAL A 1 100 ? -5.311 -32.890 50.062 1.00 29.86 100 VAL A N 1
ATOM 828 C CA . VAL A 1 100 ? -5.468 -33.563 51.362 1.00 29.86 100 VAL A CA 1
ATOM 829 C C . VAL A 1 100 ? -5.841 -32.535 52.431 1.00 29.86 100 VAL A C 1
ATOM 831 O O . VAL A 1 100 ? -5.051 -31.657 52.772 1.00 29.86 100 VAL A O 1
ATOM 834 N N . ASP A 1 101 ? -7.060 -32.671 52.952 1.00 32.47 101 ASP A N 1
ATOM 835 C CA . ASP A 1 101 ? -7.568 -31.973 54.131 1.00 32.47 101 ASP A CA 1
ATOM 836 C C . ASP A 1 101 ? -6.882 -32.472 55.412 1.00 32.47 101 ASP A C 1
ATOM 838 O O . ASP A 1 101 ? -6.810 -33.680 55.660 1.00 32.47 101 ASP A O 1
ATOM 842 N N . GLN A 1 102 ? -6.493 -31.547 56.294 1.00 33.12 102 GLN A N 1
ATOM 843 C CA . GLN A 1 102 ? -6.460 -31.827 57.730 1.00 33.12 102 GLN A CA 1
ATOM 844 C C . GLN A 1 102 ? -6.697 -30.562 58.569 1.00 33.12 102 GLN A C 1
ATOM 846 O O . GLN A 1 102 ? -5.873 -29.651 58.630 1.00 33.12 102 GLN A O 1
ATOM 851 N N . ASP A 1 103 ? -7.854 -30.546 59.233 1.00 31.89 103 ASP A N 1
ATOM 852 C CA . ASP A 1 103 ? -8.265 -29.609 60.279 1.00 31.89 103 ASP A CA 1
ATOM 853 C C . ASP A 1 103 ? -7.317 -29.627 61.489 1.00 31.89 103 ASP A C 1
ATOM 855 O O . ASP A 1 103 ? -6.973 -30.706 61.977 1.00 31.89 103 ASP A O 1
ATOM 859 N N . SER A 1 104 ? -7.021 -28.451 62.068 1.00 31.95 104 SER A N 1
ATOM 860 C CA . SER A 1 104 ? -7.073 -28.209 63.528 1.00 31.95 104 SER A CA 1
ATOM 861 C C . SER A 1 104 ? -6.833 -26.735 63.914 1.00 31.95 104 SER A C 1
ATOM 863 O O . SER A 1 104 ? -5.728 -26.207 63.882 1.00 31.95 104 SER A O 1
ATOM 865 N N . ASN A 1 105 ? -7.936 -26.117 64.331 1.00 31.73 105 ASN A N 1
ATOM 866 C CA . ASN A 1 105 ? -8.169 -24.923 65.156 1.00 31.73 105 ASN A CA 1
ATOM 867 C C . ASN A 1 105 ? -7.022 -24.394 66.068 1.00 31.73 105 ASN A C 1
ATOM 869 O O . ASN A 1 10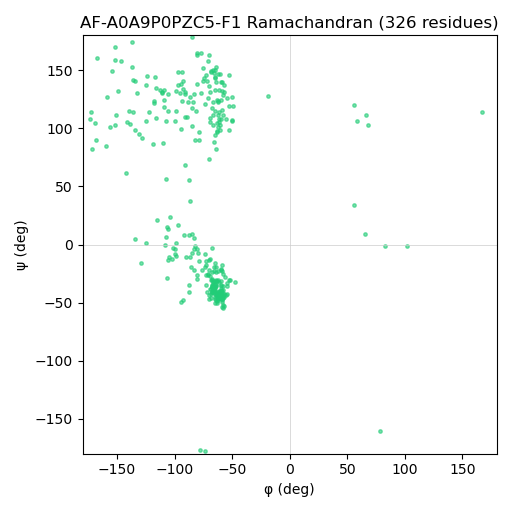5 ? -6.621 -25.093 66.994 1.00 31.73 105 ASN A O 1
ATOM 873 N N . SER A 1 106 ? -6.675 -23.095 65.966 1.00 29.11 106 SER A N 1
ATOM 874 C CA . SER A 1 106 ? -6.759 -22.143 67.104 1.00 29.11 106 SER A CA 1
ATOM 875 C C . SER A 1 106 ? -6.477 -20.668 66.727 1.00 29.11 106 SER A C 1
ATOM 877 O O . SER A 1 106 ? -5.349 -20.291 66.437 1.00 29.11 106 SER A O 1
ATOM 879 N N . SER A 1 107 ? -7.519 -19.841 66.860 1.00 31.62 107 SER A N 1
ATOM 880 C CA . SER A 1 107 ? -7.554 -18.503 67.489 1.00 31.62 107 SER A CA 1
ATOM 881 C C . SER A 1 107 ? -6.656 -17.335 67.016 1.00 31.62 107 SER A C 1
ATOM 883 O O . SER A 1 107 ? -5.542 -17.170 67.494 1.00 31.62 107 SER A O 1
ATOM 885 N N . ARG A 1 108 ? -7.325 -16.392 66.322 1.00 34.47 108 ARG A N 1
ATO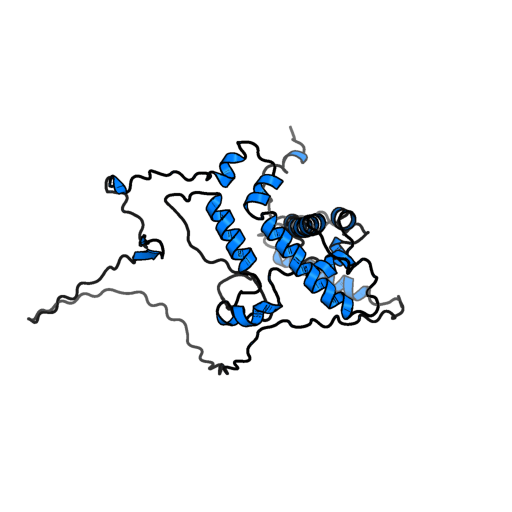M 886 C CA . ARG A 1 108 ? -7.253 -14.911 66.447 1.00 34.47 108 ARG A CA 1
ATOM 887 C C . ARG A 1 108 ? -5.957 -14.193 66.026 1.00 34.47 108 ARG A C 1
ATOM 889 O O . ARG A 1 108 ? -5.048 -14.047 66.826 1.00 34.47 108 ARG A O 1
ATOM 896 N N . ASP A 1 109 ? -5.977 -13.571 64.845 1.00 30.86 109 ASP A N 1
ATOM 897 C CA . ASP A 1 109 ? -6.150 -12.113 64.731 1.00 30.86 109 ASP A CA 1
ATOM 898 C C . ASP A 1 109 ? -6.450 -11.678 63.285 1.00 30.86 109 ASP A C 1
ATOM 900 O O . ASP A 1 109 ? -6.311 -12.428 62.324 1.00 30.86 109 ASP A O 1
ATOM 904 N N . ASN A 1 110 ? -7.001 -10.478 63.177 1.00 40.59 110 ASN A N 1
ATOM 905 C CA . ASN A 1 110 ? -7.892 -9.993 62.136 1.00 40.59 110 ASN A CA 1
ATOM 906 C C . ASN A 1 110 ? -7.134 -9.324 60.970 1.00 40.59 110 ASN A C 1
ATOM 908 O O . ASN A 1 110 ? -6.648 -8.208 61.134 1.00 40.59 110 ASN A O 1
ATOM 912 N N . VAL A 1 111 ? -7.099 -9.948 59.787 1.00 32.50 111 VAL A N 1
ATOM 913 C CA . VAL A 1 111 ? -6.855 -9.268 58.498 1.00 32.50 111 VAL A CA 1
ATOM 914 C C . VAL A 1 111 ? -7.757 -9.918 57.446 1.00 32.50 111 VAL A C 1
ATOM 916 O O . VAL A 1 111 ? -7.517 -11.046 57.023 1.00 32.50 111 VAL A O 1
ATOM 919 N N . GLN A 1 112 ? -8.827 -9.226 57.045 1.00 31.91 112 GLN A N 1
ATOM 920 C CA . GLN A 1 112 ? -9.656 -9.618 55.903 1.00 31.91 112 GLN A CA 1
ATOM 921 C C . GLN A 1 112 ? -8.809 -9.559 54.626 1.00 31.91 112 GLN A C 1
ATOM 923 O O . GLN A 1 112 ? -8.613 -8.499 54.038 1.00 31.91 112 GLN A O 1
ATOM 928 N N . SER A 1 113 ? -8.289 -10.712 54.216 1.00 31.17 113 SER A N 1
ATOM 929 C CA . SER A 1 113 ? -7.818 -10.950 52.858 1.00 31.17 113 SER A CA 1
ATOM 930 C C . SER A 1 113 ? -9.042 -11.222 51.989 1.00 31.17 113 SER A C 1
ATOM 932 O O . SER A 1 113 ? -9.483 -12.365 51.866 1.00 31.17 113 SER A O 1
ATOM 934 N N . ASP A 1 114 ? -9.615 -10.167 51.412 1.00 33.28 114 ASP A N 1
ATOM 935 C CA . ASP A 1 114 ? -10.549 -10.314 50.300 1.00 33.28 114 ASP A CA 1
ATOM 936 C C . ASP A 1 114 ? -9.793 -10.971 49.139 1.00 33.28 114 ASP A C 1
ATOM 938 O O . ASP A 1 114 ? -8.961 -10.354 48.472 1.00 33.28 114 ASP A O 1
ATOM 942 N N . HIS A 1 115 ? -10.066 -12.255 48.909 1.00 33.97 115 HIS A N 1
ATOM 943 C CA . HIS A 1 115 ? -9.662 -12.951 47.697 1.00 33.97 115 HIS A CA 1
ATOM 944 C C . HIS A 1 115 ? -10.316 -12.256 46.499 1.00 33.97 115 HIS A C 1
ATOM 946 O O . HIS A 1 115 ? -11.482 -12.487 46.173 1.00 33.97 115 HIS A O 1
ATOM 952 N N . VAL A 1 116 ? -9.546 -11.394 45.835 1.00 43.19 116 VAL A N 1
ATOM 953 C CA . VAL A 1 116 ? -9.884 -10.805 44.541 1.00 43.19 116 VAL A CA 1
ATOM 954 C C . VAL A 1 116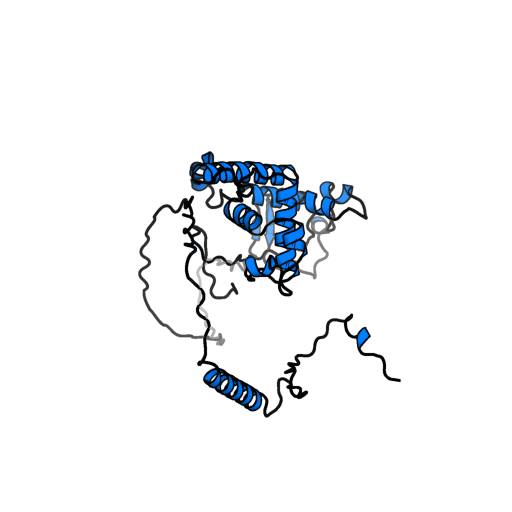 ? -9.907 -11.936 43.511 1.00 43.19 116 VAL A C 1
ATOM 956 O O . VAL A 1 116 ? -8.919 -12.227 42.846 1.00 43.19 116 VAL A O 1
ATOM 959 N N . THR A 1 117 ? -11.063 -12.579 43.363 1.00 52.81 117 THR A N 1
ATOM 960 C CA . THR A 1 117 ? -11.451 -13.282 42.133 1.00 52.81 117 THR A CA 1
ATOM 961 C C . THR A 1 117 ? -11.720 -12.205 41.083 1.00 52.81 117 THR A C 1
ATOM 963 O O . THR A 1 117 ? -12.843 -11.773 40.830 1.00 52.81 117 THR A O 1
ATOM 966 N N . GLY A 1 118 ? -10.629 -11.617 40.598 1.00 53.75 118 GLY A N 1
ATOM 967 C CA . GLY A 1 118 ? -10.659 -10.370 39.855 1.00 53.75 118 GLY A CA 1
ATOM 968 C C . GLY A 1 118 ? -11.090 -10.599 38.423 1.00 53.75 118 GLY A C 1
ATOM 969 O O . GLY A 1 118 ? -10.253 -10.887 37.575 1.00 53.75 118 GLY A O 1
ATOM 970 N N . VAL A 1 119 ? -12.375 -10.388 38.138 1.00 58.94 119 VAL A N 1
ATOM 971 C CA . VAL A 1 119 ? -12.836 -10.071 36.782 1.00 58.94 119 VAL A CA 1
ATOM 972 C C . VAL A 1 119 ? -11.965 -8.928 36.262 1.00 58.94 119 VAL A C 1
ATOM 974 O O . VAL A 1 119 ? -12.086 -7.786 36.719 1.00 58.94 119 VAL A O 1
ATOM 977 N N . VAL A 1 120 ? -11.060 -9.227 35.331 1.00 76.25 120 VAL A N 1
ATOM 978 C CA . VAL A 1 120 ? -10.141 -8.224 34.800 1.00 76.25 120 VAL A CA 1
ATOM 979 C C . VAL A 1 120 ? -10.948 -7.310 33.893 1.00 76.25 120 VAL A C 1
ATOM 981 O O . VAL A 1 120 ? -11.595 -7.750 32.938 1.00 76.25 120 VAL A O 1
ATOM 984 N N . SER A 1 121 ? -10.952 -6.022 34.229 1.00 79.31 121 SER A N 1
ATOM 985 C CA . SER A 1 121 ? -11.614 -5.002 33.427 1.00 79.31 121 SER A CA 1
ATOM 986 C C . SER A 1 121 ? -10.584 -4.084 32.782 1.00 79.31 121 SER A C 1
ATOM 988 O O . SER A 1 121 ? -9.685 -3.576 33.448 1.00 79.31 121 SER A O 1
ATOM 990 N N . TYR A 1 122 ? -10.714 -3.874 31.476 1.00 80.75 122 TYR A N 1
ATOM 991 C CA . TYR A 1 122 ? -9.804 -3.060 30.679 1.00 80.75 122 TYR A CA 1
ATOM 992 C C . TYR A 1 122 ? -10.514 -1.779 30.262 1.00 80.75 122 TYR A C 1
ATOM 994 O O . TYR A 1 122 ? -11.579 -1.822 29.644 1.00 80.75 122 TYR A O 1
ATOM 1002 N N . LYS A 1 123 ? -9.934 -0.622 30.582 1.00 82.81 123 LYS A N 1
ATOM 1003 C CA . LYS A 1 123 ? -10.506 0.679 30.224 1.00 82.81 123 LYS A CA 1
ATOM 1004 C C . LYS A 1 123 ? -9.827 1.233 28.974 1.00 82.81 123 LYS A C 1
ATOM 1006 O O . LYS A 1 123 ? -8.644 1.559 28.995 1.00 82.81 123 LYS A O 1
ATOM 1011 N N . GLY A 1 124 ? -10.584 1.369 27.890 1.00 77.12 124 GLY A N 1
ATOM 1012 C CA . GLY A 1 124 ? -10.122 2.006 26.659 1.00 77.12 124 GLY A CA 1
ATOM 1013 C C . GLY A 1 124 ? -9.953 3.522 26.813 1.00 77.12 124 GLY A C 1
ATOM 1014 O O . GLY A 1 124 ? -10.602 4.155 27.649 1.00 77.12 124 GLY A O 1
ATOM 1015 N N . LYS A 1 125 ? -9.125 4.135 25.954 1.00 71.12 125 LYS A N 1
ATOM 1016 C CA . LYS A 1 125 ? -8.898 5.600 25.907 1.00 71.12 125 LYS A CA 1
ATOM 1017 C C . LYS A 1 125 ? -10.185 6.409 25.675 1.00 71.12 125 LYS A C 1
ATOM 1019 O O . LYS A 1 125 ? -10.284 7.559 26.080 1.00 71.12 125 LYS A O 1
ATOM 1024 N N . ASN A 1 126 ? -11.183 5.787 25.056 1.00 73.06 126 ASN A N 1
ATOM 1025 C CA . ASN A 1 126 ? -12.526 6.319 24.820 1.00 73.06 126 ASN A CA 1
ATOM 1026 C C . ASN A 1 126 ? -13.483 6.150 26.023 1.00 73.06 126 ASN A C 1
ATOM 1028 O O . ASN A 1 126 ? -14.671 6.433 25.899 1.00 73.06 126 ASN A O 1
ATOM 1032 N N . GLY A 1 127 ? -12.994 5.658 27.167 1.00 74.19 127 GLY A N 1
ATOM 1033 C CA . GLY A 1 127 ? -13.769 5.459 28.393 1.00 74.19 127 GLY A CA 1
ATOM 1034 C C . GLY A 1 127 ? -14.586 4.164 28.446 1.00 74.19 127 GLY A C 1
ATOM 1035 O O . GLY A 1 127 ? -15.217 3.908 29.470 1.00 74.19 127 GLY A O 1
ATOM 1036 N N . TYR A 1 128 ? -14.565 3.339 27.395 1.00 74.56 128 TYR A N 1
ATOM 1037 C CA . TYR A 1 128 ? -15.258 2.048 27.388 1.00 74.56 128 TYR A CA 1
ATOM 1038 C C . TYR A 1 128 ? -14.553 1.038 28.297 1.00 74.56 128 TYR A C 1
ATOM 1040 O O . TYR A 1 128 ? -13.325 0.985 28.329 1.00 74.56 128 TYR A O 1
ATOM 1048 N N . ILE A 1 129 ? -15.336 0.232 29.019 1.00 79.19 129 ILE A N 1
ATOM 1049 C CA . ILE A 1 129 ? -14.839 -0.808 29.926 1.00 79.19 129 ILE A CA 1
ATOM 1050 C C . ILE A 1 129 ? -15.133 -2.175 29.307 1.00 79.19 129 ILE A C 1
ATOM 1052 O O . ILE A 1 129 ? -16.293 -2.534 29.113 1.00 79.19 129 ILE A O 1
ATOM 1056 N N . TRP A 1 130 ? -14.078 -2.929 29.028 1.00 77.94 130 TRP A N 1
ATOM 1057 C CA . TRP A 1 130 ? -14.111 -4.315 28.573 1.00 77.94 130 TRP A CA 1
ATOM 1058 C C . TRP A 1 130 ? -13.915 -5.240 29.770 1.00 77.94 130 TRP A C 1
ATOM 1060 O O . TRP A 1 130 ? -13.231 -4.861 30.717 1.00 77.94 130 TRP A O 1
ATOM 1070 N N . LYS A 1 131 ? -14.505 -6.434 29.756 1.00 82.44 131 LYS A N 1
ATOM 1071 C CA . LYS A 1 131 ? -14.338 -7.443 30.813 1.00 82.44 131 LYS A CA 1
ATOM 1072 C C . LYS A 1 131 ? -13.840 -8.746 30.195 1.00 82.44 131 LYS A C 1
ATOM 1074 O O . LYS A 1 131 ? -14.227 -9.049 29.071 1.00 82.44 131 LYS A O 1
ATOM 1079 N N . SER A 1 132 ? -12.997 -9.477 30.923 1.00 76.56 132 SER A N 1
ATOM 1080 C CA . SER A 1 132 ? -12.417 -10.752 30.478 1.00 76.56 132 SER A CA 1
ATOM 1081 C C . SER A 1 132 ? -13.413 -11.916 30.458 1.00 76.56 132 SER A C 1
ATOM 1083 O O . SER A 1 132 ? -13.232 -12.853 29.691 1.00 76.56 132 SER A O 1
ATOM 1085 N N . GLU A 1 133 ? -14.463 -11.869 31.279 1.00 77.31 133 GLU A N 1
ATOM 1086 C CA . GLU A 1 133 ? -15.466 -12.935 31.362 1.00 77.31 133 GLU A CA 1
ATOM 1087 C C . GLU A 1 133 ? -16.674 -12.698 30.455 1.00 77.31 133 GLU A C 1
ATOM 1089 O O . GLU A 1 133 ? -17.116 -11.561 30.239 1.00 77.31 133 GLU A O 1
ATOM 1094 N N . GLU A 1 134 ? -17.259 -13.800 29.977 1.00 66.88 134 GLU A N 1
ATOM 1095 C CA . GLU A 1 134 ? -18.519 -13.745 29.251 1.00 66.88 134 GLU A CA 1
ATOM 1096 C C . GLU A 1 134 ? -19.664 -13.238 30.153 1.00 66.88 134 GLU A C 1
ATOM 1098 O O . GLU A 1 134 ? -19.756 -13.601 31.328 1.00 66.88 134 GLU A O 1
ATOM 1103 N N . PRO A 1 135 ? -20.573 -12.390 29.634 1.00 66.50 135 PRO A N 1
ATOM 1104 C CA . PRO A 1 135 ? -21.700 -11.921 30.422 1.00 66.50 135 PRO A CA 1
ATOM 1105 C C . PRO A 1 135 ? -22.597 -13.090 30.845 1.00 66.50 135 PRO A C 1
ATOM 1107 O O . PRO A 1 135 ? -22.986 -13.922 30.024 1.00 66.50 135 PRO A O 1
ATOM 1110 N N . ASN A 1 136 ? -22.973 -13.118 32.126 1.00 66.38 136 ASN A N 1
ATOM 1111 C CA . ASN A 1 136 ? -23.811 -14.170 32.696 1.00 66.38 136 ASN A CA 1
ATOM 1112 C C . ASN A 1 136 ? -25.175 -14.254 31.976 1.00 66.38 136 ASN A C 1
ATOM 1114 O O . ASN A 1 136 ? -25.988 -13.328 32.034 1.00 66.38 136 ASN A O 1
ATOM 1118 N N . LYS A 1 137 ? -25.423 -15.388 31.307 1.00 61.62 137 LYS A N 1
ATOM 1119 C CA . LYS A 1 137 ? -26.591 -15.639 30.441 1.00 61.62 137 LYS A CA 1
ATOM 1120 C C . LYS A 1 137 ? -27.906 -15.826 31.220 1.00 61.62 137 LYS A C 1
ATOM 1122 O O . LYS A 1 137 ? -28.973 -15.767 30.617 1.00 61.62 137 LYS A O 1
ATOM 1127 N N . ALA A 1 138 ? -27.845 -16.044 32.540 1.00 57.25 138 ALA A N 1
ATOM 1128 C CA . ALA A 1 138 ? -29.004 -16.368 33.382 1.00 57.25 138 ALA A CA 1
ATOM 1129 C C . ALA A 1 138 ? -29.776 -15.144 33.916 1.00 57.25 138 ALA A C 1
ATOM 1131 O O . ALA A 1 138 ? -30.873 -15.288 34.458 1.00 57.25 138 ALA A O 1
ATOM 1132 N N . LEU A 1 139 ? -29.235 -13.931 33.771 1.00 63.31 139 LEU A N 1
ATOM 1133 C CA . LEU A 1 139 ? -29.904 -12.701 34.191 1.00 63.31 139 LEU A CA 1
ATOM 1134 C C . LEU A 1 139 ? -30.616 -12.051 33.004 1.00 63.31 139 LEU A C 1
ATOM 1136 O O . LEU A 1 139 ? -30.058 -11.924 31.915 1.00 63.31 139 LEU A O 1
ATOM 1140 N N . ARG A 1 140 ? -31.847 -11.571 33.230 1.00 56.09 140 ARG A N 1
ATOM 1141 C CA . ARG A 1 140 ? -32.536 -10.695 32.275 1.00 56.09 140 ARG A CA 1
ATOM 1142 C C . ARG A 1 140 ? -31.612 -9.521 31.957 1.00 56.09 140 ARG A C 1
ATOM 1144 O O . ARG A 1 140 ? -31.275 -8.753 32.858 1.00 56.09 140 ARG A O 1
ATOM 1151 N N . THR A 1 141 ? -31.240 -9.382 30.684 1.00 59.25 141 THR A N 1
ATOM 1152 C CA . THR A 1 141 ? -30.333 -8.336 30.205 1.00 59.25 141 THR A CA 1
ATOM 1153 C C . THR A 1 141 ? -30.794 -6.972 30.737 1.00 59.25 141 THR A C 1
ATOM 1155 O O . THR A 1 141 ? -31.934 -6.568 30.465 1.00 59.25 141 THR A O 1
ATOM 1158 N N . PRO A 1 142 ? -29.966 -6.265 31.531 1.00 60.47 142 PRO A N 1
ATOM 1159 C CA . PRO A 1 142 ? -30.299 -4.932 32.017 1.00 60.47 142 PRO A CA 1
ATOM 1160 C C . PRO A 1 142 ? -30.689 -4.024 30.848 1.00 60.47 142 PRO A C 1
ATOM 1162 O O . PRO A 1 142 ? -30.116 -4.142 29.768 1.00 60.47 142 PRO A O 1
ATOM 1165 N N . LYS A 1 143 ? -31.630 -3.085 31.032 1.00 59.69 143 LYS A N 1
ATOM 1166 C CA . LYS A 1 143 ? -32.077 -2.189 29.939 1.00 59.69 143 LYS A CA 1
ATOM 1167 C C . LYS A 1 143 ? -30.921 -1.454 29.241 1.00 59.69 143 LYS A C 1
ATOM 1169 O O . LYS A 1 143 ? -31.020 -1.178 28.054 1.00 59.69 143 LYS A O 1
ATOM 1174 N N . HIS A 1 144 ? -29.843 -1.163 29.969 1.00 59.31 144 HIS A N 1
ATOM 1175 C CA . HIS A 1 144 ? -28.636 -0.522 29.439 1.00 59.31 144 HIS A CA 1
ATOM 1176 C C . HIS A 1 144 ? -27.699 -1.482 28.676 1.00 59.31 144 HIS A C 1
ATOM 1178 O O . HIS A 1 144 ? -26.815 -1.019 27.967 1.00 59.31 144 HIS A O 1
ATOM 1184 N N . SER A 1 145 ? -27.887 -2.798 28.813 1.00 54.31 145 SER A N 1
ATOM 1185 C CA . SER A 1 145 ? -27.151 -3.864 28.115 1.00 54.31 145 SER A CA 1
ATOM 1186 C C . SER A 1 145 ? -27.921 -4.433 26.916 1.00 54.31 145 SER A C 1
ATOM 1188 O O . SER A 1 145 ? -27.403 -5.293 26.208 1.00 54.31 145 SER A O 1
ATOM 1190 N N . ILE A 1 146 ? -29.161 -3.987 26.682 1.00 60.72 146 ILE A N 1
ATOM 1191 C CA . ILE A 1 146 ? -29.899 -4.316 25.460 1.00 60.72 146 ILE A CA 1
ATOM 1192 C C . ILE A 1 146 ? -29.166 -3.645 24.300 1.00 60.72 146 ILE A C 1
ATOM 1194 O O . ILE A 1 146 ? -28.956 -2.435 24.295 1.00 60.72 146 ILE A O 1
ATOM 1198 N N . ILE A 1 147 ? -28.751 -4.447 23.327 1.00 56.53 147 ILE A N 1
ATOM 1199 C CA . ILE A 1 147 ? -27.975 -4.001 22.173 1.00 56.53 147 ILE A CA 1
ATOM 1200 C C . ILE A 1 147 ? -28.876 -3.130 21.292 1.00 56.53 147 ILE A C 1
ATOM 1202 O O . ILE A 1 147 ? -29.755 -3.636 20.602 1.00 56.53 147 ILE A O 1
ATOM 1206 N N . ILE A 1 148 ? -28.673 -1.810 21.322 1.00 60.75 148 ILE A N 1
ATOM 1207 C CA . ILE A 1 148 ? -29.452 -0.858 20.506 1.00 60.75 148 ILE A CA 1
ATOM 1208 C C . ILE A 1 148 ? -28.851 -0.708 19.095 1.00 60.75 148 ILE A C 1
ATOM 1210 O O . ILE A 1 148 ? -29.538 -0.288 18.167 1.00 60.75 148 ILE A O 1
ATOM 1214 N N . LYS A 1 149 ? -27.577 -1.072 18.893 1.0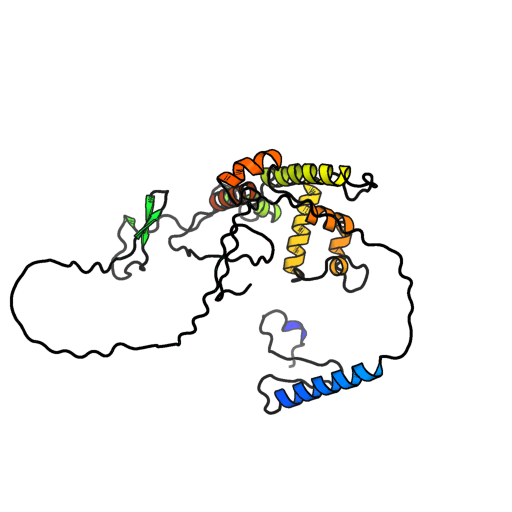0 64.00 149 LYS A N 1
ATOM 1215 C CA . LYS A 1 149 ? -26.900 -0.962 17.592 1.00 64.00 149 LYS A CA 1
ATOM 1216 C C . LYS A 1 149 ? -26.506 -2.331 17.056 1.00 64.00 149 LYS A C 1
ATOM 1218 O O . LYS A 1 149 ? -25.584 -2.964 17.558 1.00 64.00 149 LYS A O 1
ATOM 1223 N N . LEU A 1 150 ? -27.210 -2.755 16.013 1.00 78.38 150 LEU A N 1
ATOM 1224 C CA . LEU A 1 150 ? -26.801 -3.876 15.178 1.00 78.38 150 LEU A CA 1
ATOM 1225 C C . LEU A 1 150 ? -25.538 -3.496 14.381 1.00 78.38 150 LEU A C 1
ATOM 1227 O O . LEU A 1 150 ? -25.384 -2.316 14.020 1.00 78.38 150 LEU A O 1
ATOM 1231 N N . PRO A 1 151 ? -24.661 -4.472 14.071 1.00 87.19 151 PRO A N 1
ATOM 1232 C CA . PRO A 1 151 ? -23.596 -4.269 13.100 1.00 87.19 151 PRO A CA 1
ATOM 1233 C C . PRO A 1 151 ? -24.186 -3.677 11.823 1.00 87.19 151 PRO A C 1
ATOM 1235 O O . PRO A 1 151 ? -25.183 -4.171 11.296 1.00 87.19 151 PRO A O 1
ATOM 1238 N N . SER A 1 152 ? -23.629 -2.560 11.373 1.00 90.56 152 SER A N 1
ATOM 1239 C CA . SER A 1 152 ? -24.222 -1.787 10.284 1.00 90.56 152 SER A CA 1
ATOM 1240 C C . SER A 1 152 ? -23.177 -0.975 9.546 1.00 90.56 152 SER A C 1
ATOM 1242 O O . SER A 1 152 ? -22.194 -0.508 10.126 1.00 90.56 152 SER A O 1
ATOM 1244 N N . LEU A 1 153 ? -23.425 -0.770 8.255 1.00 93.50 153 LEU A N 1
ATOM 1245 C CA . LEU A 1 153 ? -22.654 0.168 7.456 1.00 93.50 153 LEU A CA 1
ATOM 1246 C C . LEU A 1 153 ? -22.882 1.588 7.979 1.00 93.50 153 LEU A C 1
ATOM 1248 O O . LEU A 1 153 ? -24.012 2.023 8.210 1.00 93.50 153 LEU A O 1
ATOM 1252 N N . LYS A 1 154 ? -21.789 2.321 8.153 1.00 94.12 154 LYS A N 1
ATOM 1253 C CA . LYS A 1 154 ? -21.824 3.755 8.441 1.00 94.12 154 LYS A CA 1
ATOM 1254 C C . LYS A 1 154 ? -22.129 4.545 7.163 1.00 94.12 154 LYS A C 1
ATOM 1256 O O . LYS A 1 154 ? -21.946 4.012 6.067 1.00 94.12 154 LYS A O 1
ATOM 1261 N N . PRO A 1 155 ? -22.507 5.837 7.275 1.00 93.19 155 PRO A N 1
ATOM 1262 C CA . PRO A 1 155 ? -22.850 6.669 6.121 1.00 93.19 155 PRO A CA 1
ATOM 1263 C C . PRO A 1 155 ? -21.800 6.698 5.007 1.00 93.19 155 PRO A C 1
ATOM 1265 O O . PRO A 1 155 ? -22.166 6.848 3.850 1.00 93.19 155 PRO A O 1
ATOM 1268 N N . ALA A 1 156 ? -20.507 6.558 5.324 1.00 91.81 156 ALA A N 1
ATOM 1269 C CA . ALA A 1 156 ? -19.462 6.507 4.302 1.00 91.81 156 ALA A CA 1
ATOM 1270 C C . ALA A 1 156 ? -19.662 5.342 3.321 1.00 91.81 156 ALA A C 1
ATOM 1272 O O . ALA A 1 156 ? -19.602 5.562 2.118 1.00 91.81 156 ALA A O 1
ATOM 1273 N N . ALA A 1 157 ? -19.975 4.151 3.836 1.00 93.62 157 ALA A N 1
ATOM 1274 C CA . ALA A 1 157 ? -20.186 2.955 3.028 1.00 93.62 157 ALA A CA 1
ATOM 1275 C C . ALA A 1 157 ? -21.638 2.817 2.545 1.00 93.62 157 ALA A C 1
ATOM 1277 O O . ALA A 1 157 ? -21.874 2.477 1.391 1.00 93.62 157 ALA A O 1
ATOM 1278 N N . SER A 1 158 ? -22.629 3.124 3.392 1.00 93.50 158 SER A N 1
ATOM 1279 C CA . SER A 1 158 ? -24.044 2.935 3.036 1.00 93.50 158 SER A CA 1
ATOM 1280 C C . SER A 1 158 ? -24.527 3.865 1.919 1.00 93.50 158 SER A C 1
ATOM 1282 O O . SER A 1 158 ? -25.474 3.528 1.212 1.00 93.50 158 SER A O 1
ATOM 1284 N N . ARG A 1 159 ? -23.866 5.014 1.715 1.00 94.38 159 ARG A N 1
ATOM 1285 C CA . ARG A 1 159 ? -24.167 5.936 0.609 1.00 94.38 159 ARG A CA 1
ATOM 1286 C C . ARG A 1 159 ? -23.882 5.362 -0.778 1.00 94.38 159 ARG A C 1
ATOM 1288 O O . ARG A 1 159 ? -24.450 5.880 -1.731 1.00 94.38 159 ARG A O 1
ATOM 1295 N N . LEU A 1 160 ? -23.059 4.317 -0.897 1.00 93.62 160 LEU A N 1
ATOM 1296 C CA . LEU A 1 160 ? -22.826 3.658 -2.185 1.00 93.62 160 LEU A CA 1
ATOM 1297 C C . LEU A 1 160 ? -24.022 2.793 -2.641 1.00 93.62 160 LEU A C 1
ATOM 1299 O O . LEU A 1 160 ? -24.060 2.319 -3.771 1.00 93.62 160 LEU A O 1
ATOM 1303 N N . GLY A 1 161 ? -25.025 2.601 -1.779 1.00 92.50 161 GLY A N 1
ATOM 1304 C CA . GLY A 1 161 ? -26.229 1.841 -2.099 1.00 92.50 161 GLY A CA 1
ATOM 1305 C C . GLY A 1 161 ? -26.030 0.324 -2.040 1.00 92.50 161 GLY A C 1
ATOM 1306 O O . GLY A 1 161 ? -25.117 -0.182 -1.392 1.00 92.50 161 GLY A O 1
ATOM 1307 N N . ASN A 1 162 ? -26.935 -0.411 -2.693 1.00 91.50 162 ASN A N 1
ATOM 1308 C CA . ASN A 1 162 ? -27.012 -1.877 -2.601 1.00 91.50 162 ASN A CA 1
ATOM 1309 C C . ASN A 1 162 ? -26.167 -2.614 -3.652 1.00 91.50 162 ASN A C 1
ATOM 1311 O O . ASN A 1 162 ? -26.044 -3.836 -3.593 1.00 91.50 162 ASN A O 1
ATOM 1315 N N . SER A 1 163 ? -25.635 -1.906 -4.648 1.00 93.12 163 SER A N 1
ATOM 1316 C CA . SER A 1 163 ? -24.843 -2.500 -5.734 1.00 93.12 163 SER A CA 1
ATOM 1317 C C . SER A 1 163 ? -23.680 -1.583 -6.125 1.00 93.12 163 SER A C 1
ATOM 1319 O O . SER A 1 163 ? -23.658 -1.089 -7.251 1.00 93.12 163 SER A O 1
ATOM 1321 N N . PRO A 1 164 ? -22.758 -1.306 -5.185 1.00 93.81 164 PRO A N 1
ATOM 1322 C CA . PRO A 1 164 ? -21.573 -0.500 -5.458 1.00 93.81 164 PRO A CA 1
ATOM 1323 C C . PRO A 1 164 ? -20.617 -1.205 -6.422 1.00 93.81 164 PRO A C 1
ATOM 1325 O O . PRO A 1 164 ? -20.509 -2.436 -6.409 1.00 93.81 164 PRO A O 1
ATOM 1328 N N . ASP A 1 165 ? -19.879 -0.426 -7.210 1.00 95.00 165 ASP A N 1
ATOM 1329 C CA . ASP A 1 165 ? -18.762 -0.962 -7.982 1.00 95.00 165 ASP A CA 1
ATOM 1330 C C . ASP A 1 165 ? -17.610 -1.384 -7.052 1.00 95.00 165 ASP A C 1
ATOM 1332 O O . ASP A 1 165 ? -17.367 -0.784 -6.001 1.00 95.00 165 ASP A O 1
ATOM 1336 N N . VAL A 1 166 ? -16.854 -2.412 -7.444 1.00 92.62 166 VAL A N 1
ATOM 1337 C CA . VAL A 1 166 ? -15.733 -2.930 -6.638 1.00 92.62 166 VAL A CA 1
ATOM 1338 C C . VAL A 1 166 ? -14.678 -1.844 -6.402 1.00 92.62 166 VAL A C 1
ATOM 1340 O O . VAL A 1 166 ? -14.109 -1.760 -5.311 1.00 92.62 166 VAL A O 1
ATOM 1343 N N . GLY A 1 167 ? -14.447 -0.975 -7.390 1.00 91.94 167 GLY A N 1
ATOM 1344 C CA . GLY A 1 167 ? -13.544 0.162 -7.262 1.00 91.94 167 GLY A CA 1
ATOM 1345 C C . GLY A 1 167 ? -14.041 1.201 -6.257 1.00 91.94 167 GLY A C 1
ATOM 1346 O O . GLY A 1 167 ? -13.235 1.764 -5.517 1.00 91.94 167 GLY A O 1
ATOM 1347 N N . GLU A 1 168 ? -15.352 1.432 -6.174 1.00 94.00 168 GLU A N 1
ATOM 1348 C CA . GLU A 1 168 ? -15.945 2.338 -5.183 1.00 94.00 168 GLU A CA 1
ATOM 1349 C C . GLU A 1 168 ? -15.770 1.806 -3.761 1.00 94.00 168 GLU A C 1
ATOM 1351 O O . GLU A 1 168 ? -15.388 2.567 -2.872 1.00 94.00 168 GLU A O 1
ATOM 1356 N N . ILE A 1 169 ? -15.964 0.498 -3.558 1.00 94.88 169 ILE A N 1
ATOM 1357 C CA . ILE A 1 169 ? -15.714 -0.154 -2.265 1.00 94.88 169 ILE A CA 1
ATOM 1358 C C . ILE A 1 169 ? -14.235 -0.029 -1.887 1.00 94.88 169 ILE A C 1
ATOM 1360 O O . ILE A 1 169 ? -13.916 0.337 -0.758 1.00 94.88 169 ILE A O 1
ATOM 1364 N N . TRP A 1 170 ? -13.322 -0.297 -2.824 1.00 94.31 170 TRP A N 1
ATOM 1365 C CA . TRP A 1 170 ? -11.882 -0.174 -2.586 1.00 94.31 170 TRP A CA 1
ATOM 1366 C C . TRP A 1 170 ? -11.483 1.248 -2.179 1.00 94.31 170 TRP A C 1
ATOM 1368 O O . TRP A 1 170 ? -10.730 1.440 -1.222 1.00 94.31 170 TRP A O 1
ATOM 1378 N N . ASN A 1 171 ? -12.040 2.250 -2.864 1.00 95.19 171 ASN A N 1
ATOM 1379 C CA . ASN A 1 171 ? -11.762 3.660 -2.601 1.00 95.19 171 ASN A CA 1
ATOM 1380 C C . ASN A 1 171 ? -12.244 4.125 -1.213 1.00 95.19 171 ASN A C 1
ATOM 1382 O O . ASN A 1 171 ? -11.802 5.175 -0.750 1.00 95.19 171 ASN A O 1
ATOM 1386 N N . LEU A 1 172 ? -13.123 3.370 -0.536 1.00 95.88 172 LEU A N 1
ATOM 1387 C CA . LEU A 1 172 ? -13.476 3.645 0.860 1.00 95.88 172 LEU A CA 1
ATOM 1388 C C . LEU A 1 172 ? -12.316 3.378 1.820 1.00 95.88 172 LEU A C 1
ATOM 1390 O O . LEU A 1 172 ? -12.252 4.027 2.858 1.00 95.88 172 LEU A O 1
ATOM 1394 N N . LEU A 1 173 ? -11.443 2.419 1.498 1.00 95.19 173 LEU A N 1
ATOM 1395 C CA . LEU A 1 173 ? -10.299 2.031 2.324 1.00 95.19 173 LEU A CA 1
ATOM 1396 C C . LEU A 1 173 ? -9.035 2.775 1.882 1.00 95.19 173 LEU A C 1
ATOM 1398 O O . LEU A 1 173 ? -8.364 3.400 2.704 1.00 95.19 173 LEU A O 1
ATOM 1402 N N . PHE A 1 174 ? -8.765 2.762 0.576 1.00 95.12 174 PHE A N 1
ATOM 1403 C CA . PHE A 1 174 ? -7.648 3.456 -0.060 1.00 95.12 174 PHE A CA 1
ATOM 1404 C C . PHE A 1 174 ? -8.173 4.619 -0.897 1.00 95.12 174 PHE A C 1
ATOM 1406 O O . PHE A 1 174 ? -8.443 4.484 -2.092 1.00 95.12 174 PHE A O 1
ATOM 1413 N N . ASP A 1 175 ? -8.337 5.769 -0.250 1.00 94.50 175 ASP A N 1
ATOM 1414 C CA . ASP A 1 175 ? -8.814 6.972 -0.921 1.00 94.50 175 ASP A CA 1
ATOM 1415 C C . ASP A 1 175 ? -7.771 7.547 -1.900 1.00 94.50 175 ASP A C 1
ATOM 1417 O O . ASP A 1 175 ? -6.578 7.228 -1.883 1.00 94.50 175 ASP A O 1
ATOM 1421 N N . ASN A 1 176 ? -8.239 8.421 -2.794 1.00 94.44 176 ASN A N 1
ATOM 1422 C CA . ASN A 1 176 ? -7.365 9.062 -3.775 1.00 94.44 176 ASN A CA 1
ATOM 1423 C C . ASN A 1 176 ? -6.288 9.930 -3.117 1.00 94.44 176 ASN A C 1
ATOM 1425 O O . ASN A 1 176 ? -5.213 10.065 -3.684 1.00 94.44 176 ASN A O 1
ATOM 1429 N N . GLU A 1 177 ? -6.552 10.517 -1.949 1.00 94.56 177 GLU A N 1
ATOM 1430 C CA . GLU A 1 177 ? -5.565 11.323 -1.218 1.00 94.56 177 GLU A CA 1
ATOM 1431 C C . GLU A 1 177 ? -4.371 10.462 -0.793 1.00 94.56 177 GLU A C 1
ATOM 1433 O O . GLU A 1 177 ? -3.232 10.795 -1.106 1.00 94.56 177 GLU A O 1
ATOM 1438 N N . THR A 1 178 ? -4.638 9.301 -0.194 1.00 95.50 178 THR A N 1
ATOM 1439 C CA . THR A 1 178 ? -3.626 8.316 0.201 1.00 95.50 178 THR A CA 1
ATOM 1440 C C . THR A 1 178 ? -2.817 7.838 -0.999 1.00 95.50 178 THR A C 1
ATOM 1442 O O . THR A 1 178 ? -1.590 7.788 -0.951 1.00 95.50 178 THR A O 1
ATOM 1445 N N . LEU A 1 179 ? -3.491 7.496 -2.100 1.00 96.81 179 LEU A N 1
ATOM 1446 C CA . LEU A 1 179 ? -2.809 7.027 -3.305 1.00 96.81 179 LEU A CA 1
ATOM 1447 C C . LEU A 1 179 ? -1.982 8.135 -3.972 1.00 96.81 179 LEU A C 1
ATOM 1449 O O . LEU A 1 179 ? -0.900 7.856 -4.483 1.00 96.81 179 LEU A O 1
ATOM 1453 N N . ASN A 1 180 ? -2.456 9.382 -3.960 1.00 97.44 180 ASN A N 1
ATOM 1454 C CA . ASN A 1 180 ? -1.691 10.518 -4.470 1.00 97.44 180 ASN A CA 1
ATOM 1455 C C . ASN A 1 180 ? -0.459 10.809 -3.605 1.00 97.44 180 ASN A C 1
ATOM 1457 O O . ASN A 1 180 ? 0.582 11.149 -4.160 1.00 97.44 180 ASN A O 1
ATOM 1461 N N . GLU A 1 181 ? -0.540 10.615 -2.288 1.00 97.06 181 GLU A N 1
ATOM 1462 C CA . GLU A 1 181 ? 0.634 10.710 -1.416 1.00 97.06 181 GLU A CA 1
ATOM 1463 C C . GLU A 1 181 ? 1.675 9.646 -1.788 1.00 97.06 181 GLU A C 1
ATOM 1465 O O . GLU A 1 181 ? 2.846 9.963 -1.977 1.00 97.06 181 GLU A O 1
ATOM 1470 N N . ILE A 1 182 ? 1.252 8.396 -2.011 1.00 97.94 182 ILE A N 1
ATOM 1471 C CA . ILE A 1 182 ? 2.151 7.326 -2.480 1.00 97.94 182 ILE A CA 1
ATOM 1472 C C . ILE A 1 182 ? 2.812 7.713 -3.805 1.00 97.94 182 ILE A C 1
ATOM 1474 O O . ILE A 1 182 ? 4.021 7.539 -3.964 1.00 97.94 182 ILE A O 1
ATOM 1478 N N . VAL A 1 183 ? 2.045 8.258 -4.753 1.00 98.38 183 VAL A N 1
ATOM 1479 C CA . VAL A 1 183 ? 2.575 8.744 -6.037 1.00 98.38 183 VAL A CA 1
ATOM 1480 C C . VAL A 1 183 ? 3.625 9.832 -5.812 1.00 98.38 183 VAL A C 1
ATOM 1482 O O . VAL A 1 183 ? 4.704 9.754 -6.398 1.00 98.38 183 VAL A O 1
ATOM 1485 N N . LEU A 1 184 ? 3.338 10.822 -4.962 1.00 98.12 184 LEU A N 1
ATOM 1486 C CA . LEU A 1 184 ? 4.252 11.919 -4.644 1.00 98.12 184 LEU A CA 1
ATOM 1487 C C . LEU A 1 184 ? 5.576 11.392 -4.075 1.00 98.12 184 LEU A C 1
ATOM 1489 O O . LEU A 1 184 ? 6.633 11.651 -4.649 1.00 98.12 184 LEU A O 1
ATOM 1493 N N . ARG A 1 185 ? 5.521 10.586 -3.011 1.00 97.88 185 ARG A N 1
ATOM 1494 C CA . ARG A 1 185 ? 6.719 10.072 -2.320 1.00 97.88 185 ARG A CA 1
ATOM 1495 C C . ARG A 1 185 ? 7.515 9.090 -3.164 1.00 97.88 185 ARG A C 1
ATOM 1497 O O . ARG A 1 185 ? 8.745 9.091 -3.153 1.00 97.88 185 ARG A O 1
ATOM 1504 N N . THR A 1 186 ? 6.825 8.274 -3.952 1.00 97.94 186 THR A N 1
ATOM 1505 C CA . THR A 1 186 ? 7.478 7.369 -4.904 1.00 97.94 186 THR A CA 1
ATOM 1506 C C . THR A 1 186 ? 8.197 8.159 -5.999 1.00 97.94 186 THR A C 1
ATOM 1508 O O . THR A 1 186 ? 9.312 7.801 -6.369 1.00 97.94 186 THR A O 1
ATOM 1511 N N . ASN A 1 187 ? 7.615 9.261 -6.485 1.00 97.44 187 ASN A N 1
ATOM 1512 C CA . ASN A 1 187 ? 8.263 10.141 -7.462 1.00 97.44 187 ASN A CA 1
ATOM 1513 C C . ASN A 1 187 ? 9.501 10.844 -6.899 1.00 97.44 187 ASN A C 1
ATOM 1515 O O . ASN A 1 187 ? 10.516 10.904 -7.589 1.00 97.44 187 ASN A O 1
ATOM 1519 N N . GLU A 1 188 ? 9.457 11.304 -5.647 1.00 96.06 188 GLU A N 1
ATOM 1520 C CA . GLU A 1 188 ? 10.635 11.846 -4.954 1.00 96.06 188 GLU A CA 1
ATOM 1521 C C . GLU A 1 188 ? 11.772 10.812 -4.910 1.00 96.06 188 GLU A C 1
ATOM 1523 O O . GLU A 1 188 ? 12.915 11.120 -5.251 1.00 96.06 188 GLU A O 1
ATOM 1528 N N . LYS A 1 189 ? 11.466 9.548 -4.577 1.00 95.56 189 LYS A N 1
ATOM 1529 C CA . L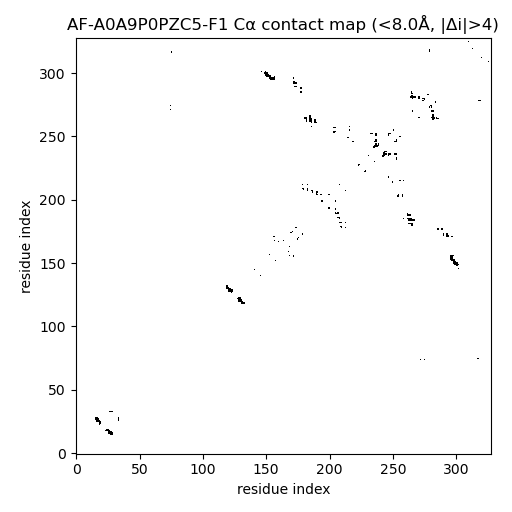YS A 1 189 ? 12.481 8.484 -4.573 1.00 95.56 189 LYS A CA 1
ATOM 1530 C C . LYS A 1 189 ? 12.987 8.141 -5.974 1.00 95.56 189 LYS A C 1
ATOM 1532 O O . LYS A 1 189 ? 14.189 7.932 -6.139 1.00 95.56 189 LYS A O 1
ATOM 1537 N N . LEU A 1 190 ? 12.103 8.082 -6.970 1.00 94.56 190 LEU A N 1
ATOM 1538 C CA . LEU A 1 190 ? 12.476 7.836 -8.366 1.00 94.56 190 LEU A CA 1
ATOM 1539 C C . LEU A 1 190 ? 13.436 8.910 -8.883 1.00 94.56 190 LEU A C 1
ATOM 1541 O O . LEU A 1 190 ? 14.403 8.567 -9.557 1.00 94.56 190 LEU A O 1
ATOM 1545 N N . GLU A 1 191 ? 13.220 10.177 -8.523 1.00 93.25 191 GLU A N 1
ATOM 1546 C CA . GLU A 1 191 ? 14.116 11.279 -8.882 1.00 93.25 191 GLU A CA 1
ATOM 1547 C C . GLU A 1 191 ? 15.520 11.087 -8.299 1.00 93.25 191 GLU A C 1
ATOM 1549 O O . GLU A 1 191 ? 16.515 11.195 -9.019 1.00 93.25 191 GLU A O 1
ATOM 1554 N N . ILE A 1 192 ? 15.602 10.727 -7.014 1.00 92.25 192 ILE A N 1
ATOM 1555 C CA . ILE A 1 192 ? 16.877 10.459 -6.340 1.00 92.25 192 ILE A CA 1
ATOM 1556 C C . ILE A 1 192 ? 17.615 9.332 -7.067 1.00 92.25 192 ILE A C 1
ATOM 1558 O O . ILE A 1 192 ? 18.742 9.524 -7.518 1.00 92.25 192 ILE A O 1
ATOM 1562 N N . VAL A 1 193 ? 16.957 8.185 -7.262 1.00 90.75 193 VAL A N 1
ATOM 1563 C CA . VAL A 1 193 ? 17.558 7.020 -7.932 1.00 90.75 193 VAL A CA 1
ATOM 1564 C C . VAL A 1 193 ? 17.988 7.369 -9.360 1.00 90.75 193 VAL A C 1
ATOM 1566 O O . VAL A 1 193 ? 19.072 6.972 -9.791 1.00 90.75 193 VAL A O 1
ATOM 1569 N N . ARG A 1 194 ? 17.181 8.149 -10.086 1.00 89.50 194 ARG A N 1
ATOM 1570 C CA . ARG A 1 194 ? 17.486 8.599 -11.447 1.00 89.50 194 ARG A CA 1
ATOM 1571 C C . ARG A 1 194 ? 18.752 9.446 -11.506 1.00 89.50 194 ARG A C 1
ATOM 1573 O O . ARG A 1 194 ? 19.527 9.280 -12.443 1.00 89.50 194 ARG A O 1
ATOM 1580 N N . SER A 1 195 ? 18.972 10.325 -10.529 1.00 87.75 195 SER A N 1
ATOM 1581 C CA . SER A 1 195 ? 20.162 11.185 -10.495 1.00 87.75 195 SER A CA 1
ATOM 1582 C C . SER A 1 195 ? 21.462 10.417 -10.224 1.00 87.75 195 SER A C 1
ATOM 1584 O O . SER A 1 195 ? 22.518 10.815 -10.708 1.00 87.75 195 SER A O 1
ATOM 1586 N N . THR A 1 196 ? 21.386 9.278 -9.530 1.00 86.62 196 THR A N 1
ATOM 1587 C CA . THR A 1 196 ? 22.532 8.387 -9.278 1.00 86.62 196 THR A CA 1
ATOM 1588 C C . THR A 1 196 ? 22.919 7.544 -10.502 1.00 86.62 196 THR A C 1
ATOM 1590 O O . THR A 1 196 ? 24.053 7.084 -10.607 1.00 86.62 196 THR A O 1
ATOM 1593 N N . HIS A 1 197 ? 22.005 7.331 -11.453 1.00 80.81 197 HIS A N 1
ATOM 1594 C CA . HIS A 1 197 ? 22.232 6.419 -12.575 1.00 80.81 197 HIS A CA 1
ATOM 1595 C C . HIS A 1 197 ? 22.800 7.116 -13.814 1.00 80.81 197 HIS A C 1
ATOM 1597 O O . HIS A 1 197 ? 22.257 8.098 -14.318 1.00 80.81 197 HIS A O 1
ATOM 1603 N N . ARG A 1 198 ? 23.838 6.507 -14.403 1.00 70.75 198 ARG A N 1
ATOM 1604 C CA . ARG A 1 198 ? 24.473 6.973 -15.649 1.00 70.75 198 ARG A CA 1
ATOM 1605 C C . ARG A 1 198 ? 23.504 7.013 -16.844 1.00 70.75 198 ARG A C 1
ATOM 1607 O O . ARG A 1 198 ? 23.635 7.880 -17.700 1.00 70.75 198 ARG A O 1
ATOM 1614 N N . ASN A 1 199 ? 22.518 6.110 -16.876 1.00 68.88 199 ASN A N 1
ATOM 1615 C CA . ASN A 1 199 ? 21.484 6.011 -17.918 1.00 68.88 199 ASN A CA 1
ATOM 1616 C C . ASN A 1 199 ? 20.107 6.478 -17.404 1.00 68.88 199 ASN A C 1
ATOM 1618 O O . ASN A 1 199 ? 19.109 5.755 -17.463 1.00 68.88 199 ASN A O 1
ATOM 1622 N N . SER A 1 200 ? 20.063 7.712 -16.905 1.00 64.25 200 SER A N 1
ATOM 1623 C CA . SER A 1 200 ? 18.888 8.353 -16.296 1.00 64.25 200 SER A CA 1
ATOM 1624 C C . SER A 1 200 ? 17.698 8.575 -17.245 1.00 64.25 200 SER A C 1
ATOM 1626 O O . SER A 1 200 ? 16.565 8.719 -16.790 1.00 64.25 200 SER A O 1
ATOM 1628 N N . ASN A 1 201 ? 17.924 8.556 -18.565 1.00 65.31 201 ASN A N 1
ATOM 1629 C CA . ASN A 1 201 ? 16.895 8.788 -19.592 1.00 65.31 201 ASN A CA 1
ATOM 1630 C C . ASN A 1 201 ? 16.089 7.537 -19.985 1.00 65.31 201 ASN A C 1
ATOM 1632 O O . ASN A 1 201 ? 15.327 7.567 -20.954 1.00 65.31 201 ASN A O 1
ATOM 1636 N N . THR A 1 202 ? 16.246 6.426 -19.268 1.00 77.00 202 THR A N 1
ATOM 1637 C CA . THR A 1 202 ? 15.449 5.224 -19.533 1.00 77.00 202 THR A CA 1
ATOM 1638 C C . THR A 1 202 ? 14.007 5.411 -19.057 1.00 77.00 202 THR A C 1
ATOM 1640 O O . THR A 1 202 ? 13.720 6.089 -18.069 1.00 77.00 202 THR A O 1
ATOM 1643 N N . THR A 1 203 ? 13.061 4.806 -19.778 1.00 79.19 203 THR A N 1
ATOM 1644 C CA . THR A 1 203 ? 11.627 4.875 -19.449 1.00 79.19 203 THR A CA 1
ATOM 1645 C C . THR A 1 203 ? 11.302 4.318 -18.065 1.00 79.19 203 THR A C 1
ATOM 1647 O O . THR A 1 203 ? 10.279 4.684 -17.492 1.00 79.19 203 THR A O 1
ATOM 1650 N N . ASP A 1 204 ? 12.186 3.482 -17.522 1.00 84.12 204 ASP A N 1
ATOM 1651 C CA . ASP A 1 204 ? 11.991 2.747 -16.277 1.00 84.12 204 ASP A CA 1
ATOM 1652 C C . ASP A 1 204 ? 12.094 3.633 -15.023 1.00 84.12 204 ASP A C 1
ATOM 1654 O O . ASP A 1 204 ? 11.531 3.267 -13.993 1.00 84.12 204 ASP A O 1
ATOM 1658 N N . TYR A 1 205 ? 12.717 4.819 -15.110 1.00 85.31 205 TYR A N 1
ATOM 1659 C CA . TYR A 1 205 ? 12.817 5.800 -14.009 1.00 85.31 205 TYR A CA 1
ATOM 1660 C C . TYR A 1 205 ? 11.896 7.014 -14.181 1.00 85.31 205 TYR A C 1
ATOM 1662 O O . TYR A 1 205 ? 12.054 8.025 -13.499 1.00 85.31 205 TYR A O 1
ATOM 1670 N N . LYS A 1 206 ? 10.933 6.960 -15.108 1.00 91.75 206 LYS A N 1
ATOM 1671 C CA . LYS A 1 206 ? 9.949 8.041 -15.247 1.00 91.75 206 LYS A CA 1
ATOM 1672 C C . LYS A 1 206 ? 9.082 8.154 -13.995 1.00 91.75 206 LYS A C 1
ATOM 1674 O O . LYS A 1 206 ? 8.829 7.158 -13.315 1.00 91.75 206 LYS A O 1
ATOM 1679 N N . ASN A 1 207 ? 8.571 9.354 -13.745 1.00 95.81 207 ASN A N 1
ATOM 1680 C CA . ASN A 1 207 ? 7.598 9.574 -12.683 1.00 95.81 207 ASN A CA 1
ATOM 1681 C C . ASN A 1 207 ? 6.374 8.677 -12.893 1.00 95.81 207 ASN A C 1
ATOM 1683 O O . ASN A 1 207 ? 5.886 8.515 -14.014 1.00 95.81 207 ASN A O 1
ATOM 1687 N N . THR A 1 208 ? 5.906 8.086 -11.804 1.00 97.19 208 THR A N 1
ATOM 1688 C CA . THR A 1 208 ? 4.657 7.346 -11.733 1.00 97.19 208 THR A CA 1
ATOM 1689 C C . THR A 1 208 ? 3.463 8.283 -11.577 1.00 97.19 208 THR A C 1
ATOM 1691 O O . THR A 1 208 ? 3.594 9.473 -11.271 1.00 97.19 208 THR A O 1
ATOM 1694 N N . ASN A 1 209 ? 2.276 7.737 -11.809 1.00 97.50 209 ASN A N 1
ATOM 1695 C CA . ASN A 1 209 ? 1.006 8.428 -11.666 1.00 97.50 209 ASN A CA 1
ATOM 1696 C C . ASN A 1 209 ? -0.017 7.518 -10.975 1.00 97.50 209 ASN A C 1
ATOM 1698 O O . ASN A 1 209 ? 0.227 6.335 -10.738 1.00 97.50 209 ASN A O 1
ATOM 1702 N N . LEU A 1 210 ? -1.189 8.074 -10.671 1.00 97.19 210 LEU A N 1
ATOM 1703 C CA . LEU A 1 210 ? -2.247 7.352 -9.965 1.00 97.19 210 LEU A CA 1
ATOM 1704 C C . LEU A 1 210 ? -2.702 6.078 -10.699 1.00 97.19 210 LEU A C 1
ATOM 1706 O O . LEU A 1 210 ? -3.016 5.081 -10.053 1.00 97.19 210 LEU A O 1
ATOM 1710 N N . ILE A 1 211 ? -2.737 6.098 -12.036 1.00 97.06 211 ILE A N 1
ATOM 1711 C CA . ILE A 1 211 ? -3.161 4.952 -12.854 1.00 97.06 211 ILE A CA 1
ATOM 1712 C C . ILE A 1 211 ? -2.135 3.822 -12.736 1.00 97.06 211 ILE A C 1
ATOM 1714 O O . ILE A 1 211 ? -2.510 2.676 -12.503 1.00 97.06 211 ILE A O 1
ATOM 1718 N N . GLU A 1 212 ? -0.847 4.146 -12.845 1.00 97.62 212 GLU A N 1
ATOM 1719 C CA . GLU A 1 212 ? 0.236 3.170 -12.744 1.00 97.62 212 GLU A CA 1
ATOM 1720 C C . GLU A 1 212 ? 0.347 2.587 -11.328 1.00 97.62 212 GLU A C 1
ATOM 1722 O O . GLU A 1 212 ? 0.471 1.374 -11.196 1.00 97.62 212 GLU A O 1
ATOM 1727 N N . ILE A 1 213 ? 0.208 3.396 -10.269 1.00 97.81 213 ILE A N 1
ATOM 1728 C CA . ILE A 1 213 ? 0.188 2.886 -8.885 1.00 97.81 213 ILE A CA 1
ATOM 1729 C C . ILE A 1 213 ? -1.017 1.971 -8.638 1.00 97.81 213 ILE A C 1
ATOM 1731 O O . ILE A 1 213 ? -0.863 0.906 -8.040 1.00 97.81 213 ILE A O 1
ATOM 1735 N N . ARG A 1 214 ? -2.210 2.319 -9.141 1.00 96.75 214 ARG A N 1
ATOM 1736 C CA . ARG A 1 214 ? -3.387 1.433 -9.065 1.00 96.75 214 ARG A CA 1
ATOM 1737 C C . ARG A 1 214 ? -3.145 0.114 -9.801 1.00 96.75 214 ARG A C 1
ATOM 1739 O O . ARG A 1 214 ? -3.469 -0.946 -9.272 1.00 96.75 214 ARG A O 1
ATOM 1746 N N . ALA A 1 215 ? -2.556 0.174 -10.992 1.00 97.25 215 ALA A N 1
ATOM 1747 C CA . ALA A 1 215 ? -2.209 -1.006 -11.774 1.00 97.25 215 ALA A CA 1
ATOM 1748 C C . ALA A 1 215 ? -1.163 -1.881 -11.061 1.00 97.25 215 ALA A C 1
ATOM 1750 O O . ALA A 1 215 ? -1.335 -3.094 -10.974 1.00 97.25 215 ALA A O 1
ATOM 1751 N N . PHE A 1 216 ? -0.125 -1.267 -10.489 1.00 97.50 216 PHE A N 1
ATOM 1752 C CA . PHE A 1 216 ? 0.909 -1.933 -9.699 1.00 97.50 216 PHE A CA 1
ATOM 1753 C C . PHE A 1 216 ? 0.319 -2.662 -8.483 1.00 97.50 216 PHE A C 1
ATOM 1755 O O . PHE A 1 216 ? 0.568 -3.853 -8.308 1.00 97.50 216 PHE A O 1
ATOM 1762 N N . ILE A 1 217 ? -0.532 -1.995 -7.694 1.00 96.62 217 ILE A N 1
ATOM 1763 C CA . ILE A 1 217 ? -1.238 -2.618 -6.561 1.00 96.62 217 ILE A CA 1
ATOM 1764 C C . ILE A 1 217 ? -2.134 -3.767 -7.048 1.00 96.62 217 ILE A C 1
ATOM 1766 O O . ILE A 1 217 ? -2.147 -4.837 -6.444 1.00 96.62 217 ILE A O 1
ATOM 1770 N N . GLY A 1 218 ? -2.835 -3.589 -8.171 1.00 96.50 218 GLY A N 1
ATOM 1771 C CA . GLY A 1 218 ? -3.643 -4.646 -8.783 1.00 96.50 218 GLY A CA 1
ATOM 1772 C C . GLY A 1 218 ? -2.825 -5.886 -9.160 1.00 96.50 218 GLY A C 1
ATOM 1773 O O . GLY A 1 218 ? -3.270 -7.009 -8.924 1.00 96.50 218 GLY A O 1
ATOM 1774 N N . LEU A 1 219 ? -1.604 -5.709 -9.678 1.00 96.88 219 LEU A N 1
ATOM 1775 C CA . LEU A 1 219 ? -0.688 -6.822 -9.946 1.00 96.88 219 LEU A CA 1
ATOM 1776 C C . LEU A 1 219 ? -0.248 -7.532 -8.655 1.00 96.88 219 LEU A C 1
ATOM 1778 O O . LEU A 1 219 ? -0.213 -8.760 -8.643 1.00 96.88 219 LEU A O 1
ATOM 1782 N N . LEU A 1 220 ? 0.006 -6.804 -7.560 1.00 96.31 220 LEU A N 1
ATOM 1783 C CA . LEU A 1 220 ? 0.298 -7.402 -6.243 1.00 96.31 220 LEU A CA 1
ATOM 1784 C C . LEU A 1 220 ? -0.898 -8.189 -5.678 1.00 96.31 220 LEU A C 1
ATOM 1786 O O . LEU A 1 220 ? -0.743 -9.244 -5.065 1.00 96.31 220 LEU A O 1
ATOM 1790 N N . MET A 1 221 ? -2.125 -7.724 -5.912 1.00 95.75 221 MET A N 1
ATOM 1791 C CA . MET A 1 221 ? -3.317 -8.500 -5.556 1.00 95.75 221 MET A CA 1
ATOM 1792 C C . MET A 1 221 ? -3.426 -9.771 -6.410 1.00 95.75 221 MET A C 1
ATOM 1794 O O . MET A 1 221 ? -3.766 -10.840 -5.901 1.00 95.75 221 MET A O 1
ATOM 1798 N N . LEU A 1 222 ? -3.086 -9.687 -7.700 1.00 95.94 222 LEU A N 1
ATOM 1799 C CA . LEU A 1 222 ? -3.071 -10.842 -8.596 1.00 95.94 222 LEU A CA 1
ATOM 1800 C C . LEU A 1 222 ? -2.025 -11.889 -8.202 1.00 95.94 222 LEU A C 1
ATOM 1802 O O . LEU A 1 222 ? -2.327 -13.078 -8.311 1.00 95.94 222 LEU A O 1
ATOM 1806 N N . THR A 1 223 ? -0.841 -11.507 -7.703 1.00 95.69 223 THR A N 1
ATOM 1807 C CA . THR A 1 223 ? 0.122 -12.505 -7.191 1.00 95.69 223 THR A CA 1
ATOM 1808 C C . THR A 1 223 ? -0.486 -13.315 -6.050 1.00 95.69 223 THR A C 1
ATOM 1810 O O . THR A 1 223 ? -0.319 -14.534 -6.013 1.00 95.69 223 THR A O 1
ATOM 1813 N N . SER A 1 224 ? -1.273 -12.670 -5.184 1.00 94.44 224 SER A N 1
ATOM 1814 C CA . SER A 1 224 ? -1.966 -13.341 -4.080 1.00 94.44 224 SER A CA 1
ATOM 1815 C C . SER A 1 224 ? -3.064 -14.281 -4.57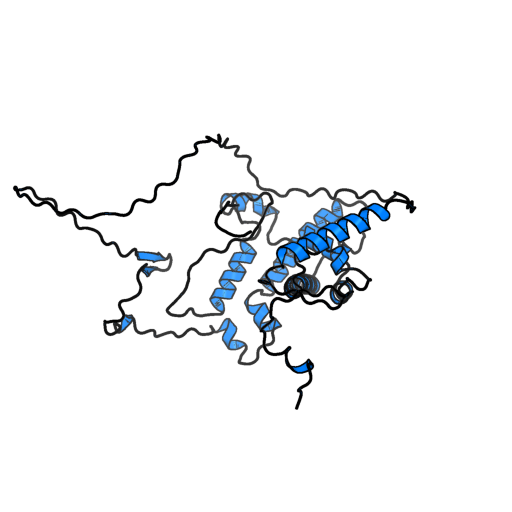7 1.00 94.44 224 SER A C 1
ATOM 1817 O O . SER A 1 224 ? -3.156 -15.418 -4.115 1.00 94.44 224 SER A O 1
ATOM 1819 N N . ILE A 1 225 ? -3.852 -13.857 -5.571 1.00 94.94 225 ILE A N 1
ATOM 1820 C CA . ILE A 1 225 ? -4.897 -14.692 -6.192 1.00 94.94 225 ILE A CA 1
ATOM 1821 C C . ILE A 1 225 ? -4.288 -15.941 -6.837 1.00 94.94 225 ILE A C 1
ATOM 1823 O O . ILE A 1 225 ? -4.823 -17.041 -6.708 1.00 94.94 225 ILE A O 1
ATOM 1827 N N . PHE A 1 226 ? -3.144 -15.786 -7.499 1.00 93.94 226 PHE A N 1
ATOM 1828 C CA . PHE A 1 226 ? -2.438 -16.891 -8.133 1.00 93.94 226 PHE A CA 1
ATOM 1829 C C . PHE A 1 226 ? -1.598 -17.739 -7.176 1.00 93.94 226 PHE A C 1
ATOM 1831 O O . PHE A 1 226 ? -1.049 -18.748 -7.612 1.00 93.94 226 PHE A O 1
ATOM 1838 N N . ARG A 1 227 ? -1.516 -17.359 -5.892 1.00 94.38 227 ARG A N 1
ATOM 1839 C CA . ARG A 1 227 ? -0.630 -17.969 -4.887 1.00 94.38 227 ARG A CA 1
ATOM 1840 C C . ARG A 1 227 ? 0.846 -17.955 -5.309 1.00 94.38 227 ARG A C 1
ATOM 1842 O O . ARG A 1 227 ? 1.609 -18.849 -4.966 1.00 94.38 227 ARG A O 1
ATOM 1849 N N . SER A 1 228 ? 1.246 -16.905 -6.021 1.00 93.31 228 SER A N 1
ATOM 1850 C CA . SER A 1 228 ? 2.588 -16.705 -6.577 1.00 93.31 228 SER A CA 1
ATOM 1851 C C . SER A 1 228 ? 3.420 -15.687 -5.791 1.00 93.31 228 SER A C 1
ATOM 1853 O O . SER A 1 228 ? 4.341 -15.085 -6.332 1.00 93.31 228 SER A O 1
ATOM 1855 N N . ASN A 1 229 ? 3.111 -15.459 -4.513 1.00 89.12 229 ASN A N 1
ATOM 1856 C CA . ASN A 1 229 ? 3.800 -14.447 -3.701 1.00 89.12 229 ASN A CA 1
ATOM 1857 C C . ASN A 1 229 ? 5.297 -14.742 -3.487 1.00 89.12 229 ASN A C 1
ATOM 1859 O O . ASN A 1 229 ? 6.068 -13.819 -3.248 1.00 89.12 229 ASN A O 1
ATOM 1863 N N . HIS A 1 230 ? 5.703 -16.010 -3.600 1.00 90.06 230 HIS A N 1
ATOM 1864 C CA . HIS A 1 230 ? 7.101 -16.452 -3.520 1.00 90.06 230 HIS A CA 1
ATOM 1865 C C . HIS A 1 230 ? 7.670 -16.871 -4.883 1.00 90.06 230 HIS A C 1
ATOM 1867 O O . HIS A 1 230 ? 8.775 -17.401 -4.959 1.00 90.06 230 HIS A O 1
ATOM 1873 N N . GLU A 1 231 ? 6.911 -16.674 -5.964 1.00 92.06 231 GLU A N 1
ATOM 1874 C CA . GLU A 1 231 ? 7.380 -16.987 -7.309 1.00 92.06 231 GLU A CA 1
ATOM 1875 C C . GLU A 1 231 ? 8.387 -15.929 -7.767 1.00 92.06 231 GLU A C 1
ATOM 1877 O O . GLU A 1 231 ? 8.241 -14.737 -7.486 1.00 92.06 231 GLU A O 1
ATOM 1882 N N . ASN A 1 232 ? 9.410 -16.357 -8.506 1.00 92.00 232 ASN A N 1
ATOM 1883 C CA . ASN A 1 232 ? 10.356 -15.426 -9.096 1.00 92.00 232 ASN A CA 1
ATOM 1884 C C . ASN A 1 232 ? 9.627 -14.442 -10.033 1.00 92.00 232 ASN A C 1
ATOM 1886 O O . ASN A 1 232 ? 8.853 -14.845 -10.904 1.00 92.00 232 ASN A O 1
ATOM 1890 N N . MET A 1 233 ? 9.917 -13.147 -9.889 1.00 92.00 233 MET A N 1
ATOM 1891 C CA . MET A 1 233 ? 9.317 -12.093 -10.711 1.00 92.00 233 MET A CA 1
ATOM 1892 C C . MET A 1 233 ? 9.510 -12.347 -12.215 1.00 92.00 233 MET A C 1
ATOM 1894 O O . MET A 1 233 ? 8.567 -12.197 -12.982 1.00 92.00 233 MET A O 1
ATOM 1898 N N . LEU A 1 234 ? 10.690 -12.785 -12.658 1.00 92.75 234 LEU A N 1
ATOM 1899 C CA . LEU A 1 234 ? 10.950 -13.064 -14.074 1.00 92.75 234 LEU A CA 1
ATOM 1900 C C . LEU A 1 234 ? 10.078 -14.208 -14.605 1.00 92.75 234 LEU A C 1
ATOM 1902 O O . LEU A 1 234 ? 9.678 -14.168 -15.766 1.00 92.75 234 LEU A O 1
ATOM 1906 N N . SER A 1 235 ? 9.723 -15.183 -13.759 1.00 93.50 235 SER A N 1
ATOM 1907 C CA . SER A 1 235 ? 8.763 -16.236 -14.120 1.00 93.50 235 SER A CA 1
ATOM 1908 C C . SER A 1 235 ? 7.383 -15.638 -14.388 1.00 93.50 235 SER A C 1
ATOM 1910 O O . SER A 1 235 ? 6.813 -15.869 -15.453 1.00 93.50 235 SER A O 1
ATOM 1912 N N . LEU A 1 236 ? 6.894 -14.761 -13.501 1.00 94.06 236 LEU A N 1
ATOM 1913 C CA . LEU A 1 236 ? 5.601 -14.082 -13.670 1.00 94.06 236 LEU A CA 1
ATOM 1914 C C . LEU A 1 236 ? 5.525 -13.279 -14.971 1.00 94.06 236 LEU A C 1
ATOM 1916 O O . LEU A 1 236 ? 4.496 -13.288 -15.654 1.00 94.06 236 LEU A O 1
ATOM 1920 N N . PHE A 1 237 ? 6.624 -12.616 -15.330 1.00 95.94 237 PHE A N 1
ATOM 1921 C CA . PHE A 1 237 ? 6.746 -11.813 -16.544 1.00 95.94 237 PHE A CA 1
ATOM 1922 C C . PHE A 1 237 ? 7.288 -12.594 -17.752 1.00 95.94 237 PHE A C 1
ATOM 1924 O O . PHE A 1 237 ? 7.532 -11.987 -18.796 1.00 95.94 237 PHE A O 1
ATOM 1931 N N . SER A 1 238 ? 7.445 -13.918 -17.657 1.00 94.62 238 SER A N 1
ATOM 1932 C CA . SER A 1 238 ? 7.962 -14.740 -18.751 1.00 94.62 238 SER A CA 1
ATOM 1933 C C . SER A 1 238 ? 7.067 -14.656 -19.991 1.00 94.62 238 SER A C 1
ATOM 1935 O O . SER A 1 238 ? 5.840 -14.503 -19.916 1.00 94.62 238 SER A O 1
ATOM 1937 N N . ASN A 1 239 ? 7.688 -14.741 -21.167 1.00 92.75 239 ASN A N 1
ATOM 1938 C CA . ASN A 1 239 ? 6.973 -14.858 -22.434 1.00 92.75 239 ASN A CA 1
ATOM 1939 C C . ASN A 1 239 ? 6.590 -16.292 -22.804 1.00 92.75 239 ASN A C 1
ATOM 1941 O O . ASN A 1 239 ? 5.812 -16.477 -23.741 1.00 92.75 239 ASN A O 1
ATOM 1945 N N . THR A 1 240 ? 7.073 -17.262 -22.036 1.00 92.12 240 THR A N 1
ATOM 1946 C CA . THR A 1 240 ? 6.824 -18.693 -22.198 1.00 92.12 240 THR A CA 1
ATOM 1947 C C . THR A 1 240 ? 5.511 -19.109 -21.519 1.00 92.12 240 THR A C 1
ATOM 1949 O O . THR A 1 240 ? 4.821 -18.299 -20.899 1.00 92.12 240 THR A O 1
ATOM 1952 N N . CYS A 1 241 ? 5.152 -20.391 -21.622 1.00 86.25 241 CYS A N 1
ATOM 1953 C CA . CYS A 1 241 ? 3.944 -20.980 -21.037 1.00 86.25 241 CYS A CA 1
ATOM 1954 C C . CYS A 1 241 ? 3.825 -20.844 -19.508 1.00 86.25 241 CYS A C 1
ATOM 1956 O O . CYS A 1 241 ? 2.729 -21.003 -18.979 1.00 86.25 241 CYS A O 1
ATOM 1958 N N . THR A 1 242 ? 4.924 -20.559 -18.807 1.00 84.81 242 THR A N 1
ATOM 1959 C CA . THR A 1 242 ? 4.954 -20.357 -17.352 1.00 84.81 242 THR A CA 1
ATOM 1960 C C . THR A 1 242 ? 4.571 -18.938 -16.938 1.00 84.81 242 THR A C 1
ATOM 1962 O O . THR A 1 242 ? 4.146 -18.723 -15.806 1.00 84.81 242 THR A O 1
ATOM 1965 N N . GLY A 1 243 ? 4.693 -17.970 -17.850 1.00 90.00 243 GLY A N 1
ATOM 1966 C CA . GLY A 1 243 ? 4.416 -16.574 -17.556 1.00 90.00 243 GLY A CA 1
ATOM 1967 C C . GLY A 1 243 ? 2.938 -16.226 -17.583 1.00 90.00 243 GLY A C 1
ATOM 1968 O O . GLY A 1 243 ? 2.099 -16.927 -18.152 1.00 90.00 243 GLY A O 1
ATOM 1969 N N . ARG A 1 244 ? 2.608 -15.079 -16.988 1.00 93.25 244 ARG A N 1
ATOM 1970 C CA . ARG A 1 244 ? 1.234 -14.589 -16.868 1.00 93.25 244 ARG A CA 1
ATOM 1971 C C . ARG A 1 244 ? 1.040 -13.406 -17.818 1.00 93.25 244 ARG A C 1
ATOM 1973 O O . ARG A 1 244 ? 1.533 -12.315 -17.530 1.00 93.25 244 ARG A O 1
ATOM 1980 N N . PRO A 1 245 ? 0.315 -13.567 -18.946 1.00 94.56 245 PRO A N 1
ATOM 1981 C CA . PRO A 1 245 ? 0.191 -12.515 -19.960 1.00 94.56 245 PRO A CA 1
ATOM 1982 C C . PRO A 1 245 ? -0.313 -11.174 -19.414 1.00 94.56 245 PRO A C 1
ATOM 1984 O O . PRO A 1 245 ? 0.131 -10.127 -19.874 1.00 94.56 245 PRO A O 1
ATOM 1987 N N . ILE A 1 246 ? -1.178 -11.202 -18.392 1.00 95.69 246 ILE A N 1
ATOM 1988 C CA . ILE A 1 246 ? -1.720 -9.998 -17.751 1.00 95.69 246 ILE A CA 1
ATOM 1989 C C . ILE A 1 246 ? -0.635 -9.092 -17.150 1.00 95.69 246 ILE A C 1
ATOM 1991 O O . ILE A 1 246 ? -0.756 -7.878 -17.244 1.00 95.69 246 ILE A O 1
ATOM 1995 N N . PHE A 1 247 ? 0.454 -9.648 -16.611 1.00 96.12 247 PHE A N 1
ATOM 1996 C CA . PHE A 1 247 ? 1.532 -8.848 -16.021 1.00 96.12 247 PHE A CA 1
ATOM 1997 C C . PHE A 1 247 ? 2.227 -8.006 -17.093 1.00 96.12 247 PHE A C 1
ATOM 1999 O O . PHE A 1 247 ? 2.312 -6.788 -16.966 1.00 96.12 247 PHE A O 1
ATOM 2006 N N . ARG A 1 248 ? 2.617 -8.647 -18.203 1.00 95.19 248 ARG A N 1
ATOM 2007 C CA . ARG A 1 248 ? 3.256 -7.990 -19.356 1.00 95.19 248 ARG A CA 1
ATOM 2008 C C . ARG A 1 248 ? 2.330 -7.036 -20.107 1.00 95.19 248 ARG A C 1
ATOM 2010 O O . ARG A 1 248 ? 2.809 -6.089 -20.720 1.00 95.19 248 ARG A O 1
ATOM 2017 N N . ALA A 1 249 ? 1.024 -7.304 -20.095 1.00 96.25 249 ALA A N 1
ATOM 2018 C CA . ALA A 1 249 ? 0.029 -6.431 -20.710 1.00 96.25 249 ALA A CA 1
ATOM 2019 C C . ALA A 1 249 ? -0.161 -5.120 -19.929 1.00 96.25 249 ALA A C 1
ATOM 2021 O O . ALA A 1 249 ? -0.556 -4.117 -20.516 1.00 96.25 249 ALA A O 1
ATOM 2022 N N . VAL A 1 250 ? 0.110 -5.133 -18.620 1.00 96.88 250 VAL A N 1
ATOM 2023 C CA . VAL A 1 250 ? -0.072 -3.978 -17.734 1.00 96.88 250 VAL A CA 1
ATOM 2024 C C . VAL A 1 250 ? 1.207 -3.148 -17.618 1.00 96.88 250 VAL A C 1
ATOM 2026 O O . VAL A 1 250 ? 1.151 -1.926 -17.734 1.00 96.88 250 VAL A O 1
ATOM 2029 N N . ILE A 1 251 ? 2.356 -3.786 -17.380 1.00 95.44 251 ILE A N 1
ATOM 2030 C CA . ILE A 1 251 ? 3.630 -3.092 -17.154 1.00 95.44 251 ILE A CA 1
ATOM 2031 C C . ILE A 1 251 ? 4.819 -3.966 -17.586 1.00 95.44 251 ILE A C 1
ATOM 2033 O O . ILE A 1 251 ? 4.707 -5.187 -17.681 1.00 95.44 251 ILE A O 1
ATOM 2037 N N . SER A 1 252 ? 5.981 -3.367 -17.861 1.00 94.94 252 SER A N 1
ATOM 2038 C CA . SER A 1 252 ? 7.196 -4.144 -18.145 1.00 94.94 252 SER A CA 1
ATOM 2039 C C . SER A 1 252 ? 7.786 -4.740 -16.860 1.00 94.94 252 SER A C 1
ATOM 2041 O O . SER A 1 252 ? 7.668 -4.149 -15.786 1.00 94.94 252 SER A O 1
ATOM 2043 N N . SER A 1 253 ? 8.483 -5.879 -16.971 1.00 94.94 253 SER A N 1
ATOM 2044 C CA . SER A 1 253 ? 9.161 -6.509 -15.822 1.00 94.94 253 SER A CA 1
ATOM 2045 C C . SER A 1 253 ? 10.155 -5.558 -15.150 1.00 94.94 253 SER A C 1
ATOM 2047 O O . SER A 1 253 ? 10.183 -5.462 -13.928 1.00 94.94 253 SER A O 1
ATOM 2049 N N . LYS A 1 254 ? 10.937 -4.818 -15.950 1.00 93.62 254 LYS A N 1
ATOM 2050 C CA . LYS A 1 254 ? 11.922 -3.843 -15.455 1.00 93.62 254 LYS A CA 1
ATOM 2051 C C . LYS A 1 254 ? 11.247 -2.707 -14.692 1.00 93.62 254 LYS A C 1
ATOM 2053 O O . LYS A 1 254 ? 11.686 -2.337 -13.608 1.00 93.62 254 LYS A O 1
ATOM 2058 N N . ARG A 1 255 ? 10.143 -2.172 -15.220 1.00 95.00 255 ARG A N 1
ATOM 2059 C CA . ARG A 1 255 ? 9.404 -1.097 -14.556 1.00 95.00 255 ARG A CA 1
ATOM 2060 C C . ARG A 1 255 ? 8.738 -1.578 -13.266 1.00 95.00 255 ARG A C 1
ATOM 2062 O O . ARG A 1 255 ? 8.798 -0.861 -12.274 1.00 95.00 255 ARG A O 1
ATOM 2069 N N . PHE A 1 256 ? 8.160 -2.781 -13.254 1.00 95.94 256 PHE A N 1
ATOM 2070 C CA . PHE A 1 256 ? 7.597 -3.379 -12.040 1.00 95.94 256 PHE A CA 1
ATOM 2071 C C . PHE A 1 256 ? 8.650 -3.509 -10.934 1.00 95.94 256 PHE A C 1
ATOM 2073 O O . PHE A 1 256 ? 8.409 -3.083 -9.808 1.00 95.94 256 PHE A O 1
ATOM 2080 N N . GLU A 1 257 ? 9.843 -4.002 -11.276 1.00 94.81 257 GLU A N 1
ATOM 2081 C CA . GLU A 1 257 ? 10.977 -4.098 -10.354 1.00 94.81 257 GLU A CA 1
ATOM 2082 C C . GLU A 1 257 ? 11.394 -2.732 -9.790 1.00 94.81 257 GLU A C 1
ATOM 2084 O O . GLU A 1 257 ? 11.589 -2.579 -8.582 1.00 94.81 257 GLU A O 1
ATOM 2089 N N . LYS A 1 258 ? 11.504 -1.710 -10.650 1.00 94.75 258 LYS A N 1
ATOM 2090 C CA . LYS A 1 258 ? 11.877 -0.361 -10.208 1.00 94.75 258 LYS A CA 1
ATOM 2091 C C . LYS A 1 258 ? 10.807 0.261 -9.309 1.00 94.75 258 LYS A C 1
ATOM 2093 O O . LYS A 1 258 ? 11.170 0.881 -8.312 1.00 94.75 258 LYS A O 1
ATOM 2098 N N . LEU A 1 259 ? 9.517 0.047 -9.584 1.00 96.75 259 LEU A N 1
ATOM 2099 C CA . LEU A 1 259 ? 8.435 0.473 -8.686 1.00 96.75 259 LEU A CA 1
ATOM 2100 C C . LEU A 1 259 ? 8.497 -0.249 -7.333 1.00 96.75 259 LEU A C 1
ATOM 2102 O O . LEU A 1 259 ? 8.398 0.410 -6.302 1.00 96.75 259 LEU A O 1
ATOM 2106 N N . LEU A 1 260 ? 8.749 -1.562 -7.321 1.00 95.56 260 LEU A N 1
ATOM 2107 C CA . LEU A 1 260 ? 8.954 -2.347 -6.095 1.00 95.56 260 LEU A CA 1
ATOM 2108 C C . LEU A 1 260 ? 10.070 -1.773 -5.213 1.00 95.56 260 LEU A C 1
ATOM 2110 O O . LEU A 1 260 ? 9.898 -1.650 -4.004 1.00 95.56 260 LEU A O 1
ATOM 2114 N N . LYS A 1 261 ? 11.197 -1.378 -5.815 1.00 94.19 261 LYS A N 1
ATOM 2115 C CA . LYS A 1 261 ? 12.339 -0.781 -5.100 1.00 94.19 261 LYS A CA 1
ATOM 2116 C C . LYS A 1 261 ? 12.061 0.656 -4.625 1.00 94.19 261 LYS A C 1
ATOM 2118 O O . LYS A 1 261 ? 12.541 1.077 -3.566 1.00 94.19 261 LYS A O 1
ATOM 2123 N N . CYS A 1 262 ? 11.301 1.427 -5.403 1.00 96.12 262 CYS A N 1
ATOM 2124 C CA . CYS A 1 262 ? 11.142 2.869 -5.194 1.00 96.12 262 CYS A CA 1
ATOM 2125 C C . CYS A 1 262 ? 9.864 3.277 -4.459 1.00 96.12 262 CYS A C 1
ATOM 2127 O O . CYS A 1 262 ? 9.768 4.442 -4.081 1.00 96.12 262 CYS A O 1
ATOM 2129 N N . ILE A 1 263 ? 8.904 2.374 -4.233 1.00 97.25 263 ILE A N 1
ATOM 2130 C CA . ILE A 1 263 ? 7.656 2.719 -3.540 1.00 97.25 263 ILE A CA 1
ATOM 2131 C C . ILE A 1 263 ? 7.937 3.305 -2.150 1.00 97.25 263 ILE A C 1
ATOM 2133 O O . ILE A 1 263 ? 8.754 2.774 -1.391 1.00 97.25 263 ILE A O 1
ATOM 2137 N N . ARG A 1 264 ? 7.304 4.436 -1.827 1.00 97.12 264 ARG A N 1
ATOM 2138 C CA . ARG A 1 264 ? 7.425 5.130 -0.534 1.00 97.12 264 ARG A CA 1
ATOM 2139 C C . ARG A 1 264 ? 6.056 5.603 -0.053 1.00 97.12 264 ARG A C 1
ATOM 2141 O O . ARG A 1 264 ? 5.165 5.850 -0.863 1.00 97.12 264 ARG A O 1
ATOM 2148 N N . PHE A 1 265 ? 5.912 5.725 1.265 1.00 96.69 265 PHE A N 1
ATOM 2149 C CA . PHE A 1 265 ? 4.636 6.016 1.931 1.00 96.69 265 PHE A CA 1
ATOM 2150 C C . PHE A 1 265 ? 4.691 7.247 2.843 1.00 96.69 265 PHE A C 1
ATOM 2152 O O . PHE A 1 265 ? 3.699 7.575 3.491 1.00 96.69 265 PHE A O 1
ATOM 2159 N N . ASP A 1 266 ? 5.840 7.916 2.909 1.00 95.56 266 ASP A N 1
ATOM 2160 C CA . ASP A 1 266 ? 6.080 9.045 3.793 1.00 95.56 266 ASP A CA 1
ATOM 2161 C C . ASP A 1 266 ? 7.134 10.010 3.228 1.00 95.56 266 ASP A C 1
ATOM 2163 O O . ASP A 1 266 ? 7.826 9.715 2.250 1.00 95.56 266 ASP A O 1
ATOM 2167 N N . ASP A 1 267 ? 7.257 11.168 3.877 1.00 94.62 267 ASP A N 1
ATOM 2168 C CA . ASP A 1 267 ? 8.283 12.162 3.577 1.00 94.62 267 ASP A CA 1
ATOM 2169 C C . ASP A 1 267 ? 9.618 11.789 4.235 1.00 94.62 267 ASP A C 1
ATOM 2171 O O . ASP A 1 267 ? 9.745 11.810 5.467 1.00 94.62 267 ASP A O 1
ATOM 2175 N N . ALA A 1 268 ? 10.622 11.495 3.406 1.00 92.50 268 ALA A N 1
ATOM 2176 C CA . ALA A 1 268 ? 11.964 11.145 3.861 1.00 92.50 268 ALA A CA 1
ATOM 2177 C C . ALA A 1 268 ? 12.656 12.295 4.617 1.00 92.50 268 ALA A C 1
ATOM 2179 O O . ALA A 1 268 ? 13.415 12.038 5.550 1.00 92.50 268 ALA A O 1
ATOM 2180 N N . SER A 1 269 ? 12.364 13.558 4.279 1.00 93.94 269 SER A N 1
ATOM 2181 C CA . SER A 1 269 ? 13.020 14.727 4.886 1.00 93.94 269 SER A CA 1
ATOM 2182 C C . SER A 1 269 ? 12.668 14.913 6.364 1.00 93.94 269 SER A C 1
ATOM 2184 O O . SER A 1 269 ? 13.493 15.372 7.152 1.00 93.94 269 SER A O 1
ATOM 2186 N N . THR A 1 270 ? 11.459 14.508 6.763 1.00 94.69 270 THR A N 1
ATOM 2187 C CA . THR A 1 270 ? 10.975 14.610 8.151 1.00 94.69 270 THR A CA 1
ATOM 2188 C C . THR A 1 270 ? 11.079 13.295 8.918 1.00 94.69 270 THR A C 1
ATOM 2190 O O . THR A 1 270 ? 10.849 13.269 10.130 1.00 94.69 270 THR A O 1
ATOM 2193 N N . ARG A 1 271 ? 11.416 12.189 8.238 1.00 93.56 271 ARG A N 1
ATOM 2194 C CA . ARG A 1 271 ? 11.393 10.841 8.819 1.00 93.56 271 ARG A CA 1
ATOM 2195 C C . ARG A 1 271 ? 12.304 10.725 10.039 1.00 93.56 271 ARG A C 1
ATOM 2197 O O . ARG A 1 271 ? 11.862 10.199 11.049 1.00 93.56 271 ARG A O 1
ATOM 2204 N N . VAL A 1 272 ? 13.518 11.280 9.986 1.00 93.12 272 VAL A N 1
ATOM 2205 C CA . VAL A 1 272 ? 14.493 11.218 11.096 1.00 93.12 272 VAL A CA 1
ATOM 2206 C C . VAL A 1 272 ? 13.923 11.800 12.392 1.00 93.12 272 VAL A C 1
ATOM 2208 O O . VAL A 1 272 ? 14.085 11.208 13.454 1.00 93.12 272 VAL A O 1
ATOM 2211 N N . GLN A 1 273 ? 13.219 12.931 12.310 1.00 94.38 273 GLN A N 1
ATOM 2212 C CA . GLN A 1 273 ? 12.577 13.541 13.473 1.00 94.38 273 GLN A CA 1
ATOM 2213 C C . GLN A 1 273 ? 11.392 12.697 13.958 1.00 94.38 273 GLN A C 1
ATOM 2215 O O . GLN A 1 273 ? 11.260 12.460 15.153 1.00 94.38 273 GLN A O 1
ATOM 2220 N N . ARG A 1 274 ? 10.549 12.203 13.042 1.00 94.38 274 ARG A N 1
ATOM 2221 C CA . ARG A 1 274 ? 9.371 11.393 13.400 1.00 94.38 274 ARG A CA 1
ATOM 2222 C C . ARG A 1 274 ? 9.742 10.040 14.004 1.00 94.38 274 ARG A C 1
ATOM 2224 O O . ARG A 1 274 ? 9.062 9.602 14.922 1.00 94.38 274 ARG A O 1
ATOM 2231 N N . CYS A 1 275 ? 10.835 9.420 13.560 1.00 93.56 275 CYS A N 1
ATOM 2232 C CA . CYS A 1 275 ? 11.332 8.156 14.110 1.00 93.56 275 CYS A CA 1
ATOM 2233 C C . CYS A 1 275 ? 11.675 8.229 15.605 1.00 93.56 275 CYS A C 1
ATOM 2235 O O . CYS A 1 275 ? 11.688 7.194 16.264 1.00 93.56 275 CYS A O 1
ATOM 2237 N N . GLN A 1 276 ? 11.929 9.426 16.148 1.00 93.19 276 GLN A N 1
ATOM 2238 C CA . GLN A 1 276 ? 12.177 9.610 17.582 1.00 93.19 276 GLN A CA 1
ATOM 2239 C C . GLN A 1 276 ? 10.939 9.291 18.429 1.00 93.19 276 GLN A C 1
ATOM 2241 O O . GLN A 1 276 ? 11.072 8.832 19.560 1.00 93.19 276 GLN A O 1
ATOM 2246 N N . GLU A 1 277 ? 9.743 9.523 17.884 1.00 93.69 277 GLU A N 1
ATOM 2247 C CA . GLU A 1 277 ? 8.464 9.292 18.566 1.00 93.69 277 GLU A CA 1
ATOM 2248 C C . GLU A 1 277 ? 7.729 8.059 18.021 1.00 93.69 277 GLU A C 1
ATOM 2250 O O . GLU A 1 277 ? 6.982 7.402 18.745 1.00 93.69 277 GLU A O 1
ATOM 2255 N N . ASP A 1 278 ? 7.944 7.733 16.747 1.00 94.44 278 ASP A N 1
ATOM 2256 C CA . ASP A 1 278 ? 7.244 6.687 16.015 1.00 94.44 278 ASP A CA 1
ATOM 2257 C C . ASP A 1 278 ? 8.228 5.827 15.215 1.00 94.44 278 ASP A C 1
ATOM 2259 O O . ASP A 1 278 ? 8.618 6.160 14.096 1.00 94.44 278 ASP A O 1
ATOM 2263 N N . SER A 1 279 ? 8.590 4.668 15.766 1.00 92.44 279 SER A N 1
ATOM 2264 C CA . SER A 1 279 ? 9.480 3.710 15.093 1.00 92.44 279 SER A CA 1
ATOM 2265 C C . SER A 1 279 ? 8.955 3.222 13.731 1.00 92.44 279 SER A C 1
ATOM 2267 O O . SER A 1 279 ? 9.752 2.828 12.881 1.00 92.44 279 SER A O 1
ATOM 2269 N N . ALA A 1 280 ? 7.642 3.298 13.483 1.00 93.31 280 ALA A N 1
ATOM 2270 C CA . ALA A 1 280 ? 7.002 2.921 12.226 1.00 93.31 280 ALA A CA 1
ATOM 2271 C C . ALA A 1 280 ? 6.743 4.127 11.299 1.00 93.31 280 ALA A C 1
ATOM 2273 O O . ALA A 1 280 ? 5.988 4.006 10.330 1.00 93.31 280 ALA A O 1
ATOM 2274 N N . ALA A 1 281 ? 7.398 5.273 11.532 1.00 94.75 281 ALA A N 1
ATOM 2275 C CA . ALA A 1 281 ? 7.184 6.531 10.808 1.00 94.75 281 ALA A CA 1
ATOM 2276 C C . ALA A 1 281 ? 7.150 6.392 9.274 1.00 94.75 281 ALA A C 1
ATOM 2278 O O . ALA A 1 281 ? 6.410 7.128 8.615 1.00 94.75 281 ALA A O 1
ATOM 2279 N N . ALA A 1 282 ? 7.901 5.441 8.709 1.00 94.38 282 ALA A N 1
ATOM 2280 C CA . ALA A 1 282 ? 7.933 5.158 7.275 1.00 94.38 282 ALA A CA 1
ATOM 2281 C C . ALA A 1 282 ? 6.589 4.687 6.681 1.00 94.38 282 ALA A C 1
ATOM 2283 O O . ALA A 1 282 ? 6.378 4.817 5.478 1.00 94.38 282 ALA A O 1
ATOM 2284 N N . ILE A 1 283 ? 5.684 4.133 7.497 1.00 94.81 283 ILE A N 1
ATOM 2285 C CA . ILE A 1 283 ? 4.396 3.567 7.059 1.00 94.81 283 ILE A CA 1
ATOM 2286 C C . ILE A 1 283 ? 3.193 4.099 7.850 1.00 94.81 283 ILE A C 1
ATOM 2288 O O . ILE A 1 283 ? 2.055 3.980 7.392 1.00 94.81 283 ILE A O 1
ATOM 2292 N N . SER A 1 284 ? 3.418 4.716 9.014 1.00 95.06 284 SER A N 1
ATOM 2293 C CA . SER A 1 284 ? 2.355 5.146 9.929 1.00 95.06 284 SER A CA 1
ATOM 2294 C C . SER A 1 284 ? 1.301 6.041 9.289 1.00 95.06 284 SER A C 1
ATOM 2296 O O . SER A 1 284 ? 0.123 5.902 9.607 1.00 95.06 284 SER A O 1
ATOM 2298 N N . PHE A 1 285 ? 1.679 6.924 8.358 1.00 95.00 285 PHE A N 1
ATOM 2299 C CA . PHE A 1 285 ? 0.710 7.748 7.629 1.00 95.00 285 PHE A CA 1
ATOM 2300 C C . PHE A 1 285 ? -0.330 6.884 6.898 1.00 95.00 285 PHE A C 1
ATOM 2302 O O . PHE A 1 285 ? -1.534 7.048 7.111 1.00 95.00 285 PHE A O 1
ATOM 2309 N N . LEU A 1 286 ? 0.135 5.926 6.090 1.00 96.19 286 LEU A N 1
ATOM 2310 C CA . LEU A 1 286 ? -0.728 5.019 5.337 1.00 96.19 286 LEU A CA 1
ATOM 2311 C C . LEU A 1 286 ? -1.590 4.170 6.277 1.00 96.19 286 LEU A C 1
ATOM 2313 O O . LEU A 1 286 ? -2.797 4.044 6.067 1.00 96.19 286 LEU A O 1
ATOM 2317 N N . LEU A 1 287 ? -0.975 3.601 7.317 1.00 95.50 287 LEU A N 1
ATOM 2318 C CA . LEU A 1 287 ? -1.659 2.702 8.241 1.00 95.50 287 LEU A CA 1
ATOM 2319 C C . LEU A 1 287 ? -2.761 3.426 9.024 1.00 95.50 287 LEU A C 1
ATOM 2321 O O . LEU A 1 287 ? -3.891 2.944 9.080 1.00 95.50 287 LEU A O 1
ATOM 2325 N N . ASN A 1 288 ? -2.466 4.608 9.568 1.00 96.38 288 ASN A N 1
ATOM 2326 C CA . ASN A 1 288 ? -3.451 5.414 10.289 1.00 96.38 288 ASN A CA 1
ATOM 2327 C C . ASN A 1 288 ? -4.604 5.826 9.373 1.00 96.38 288 ASN A C 1
ATOM 2329 O O . ASN A 1 288 ? -5.768 5.723 9.760 1.00 96.38 288 ASN A O 1
ATOM 2333 N N . ARG A 1 289 ? -4.305 6.207 8.126 1.00 96.69 289 ARG A N 1
ATOM 2334 C CA . ARG A 1 289 ? -5.338 6.570 7.156 1.00 96.69 289 ARG A CA 1
ATOM 2335 C C . ARG A 1 289 ? -6.239 5.386 6.808 1.00 96.69 289 ARG A C 1
ATOM 2337 O O . ARG A 1 289 ? -7.459 5.539 6.783 1.00 96.69 289 ARG A O 1
ATOM 2344 N N . PHE A 1 290 ? -5.661 4.200 6.619 1.00 96.62 290 PHE A N 1
ATOM 2345 C CA . PHE A 1 290 ? -6.411 2.963 6.405 1.00 96.62 290 PHE A CA 1
ATOM 2346 C C . PHE A 1 290 ? -7.300 2.609 7.609 1.00 96.62 290 PHE A C 1
ATOM 2348 O O . PHE A 1 290 ? -8.465 2.243 7.430 1.00 96.62 290 PHE A O 1
ATOM 2355 N N . ILE A 1 291 ? -6.791 2.756 8.837 1.00 96.12 291 ILE A N 1
ATOM 2356 C CA . ILE A 1 291 ? -7.554 2.520 10.071 1.00 96.12 291 ILE A CA 1
ATOM 2357 C C . ILE A 1 291 ? -8.726 3.499 10.171 1.00 96.12 291 ILE A C 1
ATOM 2359 O O . ILE A 1 291 ? -9.865 3.069 10.362 1.00 96.12 291 ILE A O 1
ATOM 2363 N N . ASP A 1 292 ? -8.479 4.796 9.990 1.00 96.44 292 ASP A N 1
ATOM 2364 C CA . ASP A 1 292 ? -9.513 5.833 10.046 1.00 96.44 292 ASP A CA 1
ATOM 2365 C C . ASP A 1 292 ? -10.615 5.579 9.016 1.00 96.44 292 ASP A C 1
ATOM 2367 O O . ASP A 1 292 ? -11.810 5.688 9.307 1.00 96.44 292 ASP A O 1
ATOM 2371 N N . ASN A 1 293 ? -10.218 5.211 7.801 1.00 96.38 293 ASN A N 1
ATOM 2372 C CA . ASN A 1 293 ? -11.127 4.884 6.715 1.00 96.38 293 ASN A CA 1
ATOM 2373 C C . ASN A 1 293 ? -11.954 3.629 7.026 1.00 96.38 293 ASN A C 1
ATOM 2375 O O . ASN A 1 293 ? -13.184 3.654 6.919 1.00 96.38 293 ASN A O 1
ATOM 2379 N N . SER A 1 294 ? -11.321 2.575 7.541 1.00 95.50 294 SER A N 1
ATOM 2380 C CA . SER A 1 294 ? -11.999 1.352 7.989 1.00 95.50 294 SER A CA 1
ATOM 2381 C C . SER A 1 294 ? -13.025 1.645 9.088 1.00 95.50 294 SER A C 1
ATOM 2383 O O . SER A 1 294 ? -14.186 1.229 9.010 1.00 95.50 294 SER A O 1
ATOM 2385 N N . GLN A 1 295 ? -12.643 2.449 10.084 1.00 94.75 295 GLN A N 1
ATOM 2386 C CA . GLN A 1 295 ? -13.528 2.862 11.170 1.00 94.75 295 GLN A CA 1
ATOM 2387 C C . GLN A 1 295 ? -14.701 3.710 10.674 1.00 94.75 295 GLN A C 1
ATOM 2389 O O . GLN A 1 295 ? -15.781 3.646 11.262 1.00 94.75 295 GLN A O 1
ATOM 2394 N N . LYS A 1 296 ? -14.547 4.493 9.601 1.00 95.38 296 LYS A N 1
ATOM 2395 C CA . LYS A 1 296 ? -15.647 5.258 8.988 1.00 95.38 296 LYS A CA 1
ATOM 2396 C C . LYS A 1 296 ? -16.634 4.383 8.218 1.00 95.38 296 LYS A C 1
ATOM 2398 O O . LYS A 1 296 ? -17.747 4.850 7.986 1.00 95.38 296 LYS A O 1
ATOM 2403 N N . CYS A 1 297 ? -16.275 3.150 7.857 1.00 95.19 297 CYS A N 1
ATOM 2404 C CA . CYS A 1 297 ? -17.105 2.274 7.026 1.00 95.19 297 CYS A CA 1
ATOM 2405 C C . CYS A 1 297 ? -18.109 1.432 7.821 1.00 95.19 297 CYS A C 1
ATOM 2407 O O . CYS A 1 297 ? -19.224 1.209 7.348 1.00 95.19 297 CYS A O 1
ATOM 2409 N N . PHE A 1 298 ? -17.757 0.995 9.031 1.00 93.81 298 PHE A N 1
ATOM 2410 C CA . PHE A 1 298 ? -18.532 -0.024 9.743 1.00 93.81 298 PHE A CA 1
ATOM 2411 C C . PHE A 1 298 ? -18.741 0.298 11.229 1.00 93.81 298 PHE A C 1
ATOM 2413 O O . PHE A 1 298 ? -17.861 0.832 11.905 1.00 93.81 298 PHE A O 1
ATOM 2420 N N . ASN A 1 299 ? -19.932 -0.013 11.748 1.00 90.31 299 ASN A N 1
ATOM 2421 C CA . ASN A 1 299 ? -20.214 -0.065 13.180 1.00 90.31 299 ASN A CA 1
ATOM 2422 C C . ASN A 1 299 ? -20.032 -1.498 13.674 1.00 90.31 299 ASN A C 1
ATOM 2424 O O . ASN A 1 299 ? -20.703 -2.407 13.185 1.00 90.31 299 ASN A O 1
ATOM 2428 N N . LEU A 1 300 ? -19.171 -1.674 14.674 1.00 90.25 300 LEU A N 1
ATOM 2429 C CA . LEU A 1 300 ? -18.964 -2.963 15.322 1.00 90.25 300 LEU A CA 1
ATOM 2430 C C . LEU A 1 300 ? -20.229 -3.432 16.049 1.00 90.25 300 LEU A C 1
ATOM 2432 O O . LEU A 1 300 ? -21.038 -2.630 16.523 1.00 90.25 300 LEU A O 1
ATOM 2436 N N . GLY A 1 301 ? -20.369 -4.753 16.119 1.00 84.88 301 GLY A N 1
ATOM 2437 C CA . GLY A 1 301 ? -21.385 -5.415 16.919 1.00 84.88 301 GLY A CA 1
ATOM 2438 C C . GLY A 1 301 ? -21.049 -5.456 18.412 1.00 84.88 301 GLY A C 1
ATOM 2439 O O . GLY A 1 301 ? -20.024 -4.935 18.843 1.00 84.88 301 GLY A O 1
ATOM 2440 N N . PRO A 1 302 ? -21.905 -6.116 19.206 1.00 79.94 302 PRO A N 1
ATOM 2441 C CA . PRO A 1 302 ? -21.714 -6.277 20.649 1.00 79.94 302 PRO A CA 1
ATOM 2442 C C . PRO A 1 302 ? -20.567 -7.223 21.023 1.00 79.94 302 PRO A C 1
ATOM 2444 O O . PRO A 1 302 ? -20.058 -7.160 22.136 1.00 79.94 302 PRO A O 1
ATOM 2447 N N . THR A 1 303 ? -20.185 -8.114 20.112 1.00 84.75 303 THR A N 1
ATOM 2448 C CA . THR A 1 303 ? -19.137 -9.113 20.307 1.00 84.75 303 THR A CA 1
ATOM 2449 C C . THR A 1 303 ? -18.025 -8.853 19.305 1.00 84.75 303 THR A C 1
ATOM 2451 O O . THR A 1 303 ? -18.272 -8.829 18.097 1.00 84.75 303 THR A O 1
ATOM 2454 N N . THR A 1 304 ? -16.808 -8.664 19.799 1.00 86.19 304 THR A N 1
ATOM 2455 C CA . THR A 1 304 ? -15.610 -8.420 18.990 1.00 86.19 304 THR A CA 1
ATOM 2456 C C . THR A 1 304 ? -14.474 -9.281 19.509 1.00 86.19 304 THR A C 1
ATOM 2458 O O . THR A 1 304 ? -14.328 -9.423 20.720 1.00 86.19 304 THR A O 1
ATOM 2461 N N . CYS A 1 305 ? -13.672 -9.826 18.600 1.00 90.06 305 CYS A N 1
ATOM 2462 C CA . CYS A 1 305 ? -12.436 -10.510 18.950 1.00 90.06 305 CYS A CA 1
ATOM 2463 C C . CYS A 1 305 ? -11.275 -9.517 18.857 1.00 90.06 305 CYS A C 1
ATOM 2465 O O . CYS A 1 305 ? -11.231 -8.708 17.926 1.00 90.06 305 CYS A O 1
ATOM 2467 N N . ILE A 1 306 ? -10.368 -9.575 19.826 1.00 93.56 306 ILE A N 1
ATOM 2468 C CA . ILE A 1 306 ? -9.083 -8.887 19.785 1.00 93.56 306 ILE A CA 1
ATOM 2469 C C . ILE A 1 306 ? -8.042 -9.990 19.823 1.00 93.56 306 ILE A C 1
ATOM 2471 O O . ILE A 1 306 ? -8.038 -10.794 20.749 1.00 93.56 306 ILE A O 1
ATOM 2475 N N . ASP A 1 307 ? -7.212 -10.017 18.797 1.00 90.88 307 ASP A N 1
ATOM 2476 C CA . ASP A 1 307 ? -6.149 -10.992 18.619 1.00 90.88 307 ASP A CA 1
ATOM 2477 C C . ASP A 1 307 ? -4.996 -10.282 17.910 1.00 90.88 307 ASP A C 1
ATOM 2479 O O . ASP A 1 307 ? -5.186 -9.240 17.263 1.00 90.88 307 ASP A O 1
ATOM 2483 N N . GLU A 1 308 ? -3.799 -10.820 18.041 1.00 89.44 308 GLU A N 1
ATOM 2484 C CA . GLU A 1 308 ? -2.616 -10.296 17.391 1.00 89.44 308 GLU A CA 1
ATOM 2485 C C . GLU A 1 308 ? -2.366 -10.969 16.032 1.00 89.44 308 GLU A C 1
ATOM 2487 O O . GLU A 1 308 ? -2.499 -12.179 15.853 1.00 89.44 308 GLU A O 1
ATOM 2492 N N . MET A 1 309 ? -1.933 -10.175 15.054 1.00 89.44 309 MET A N 1
ATOM 2493 C CA . MET A 1 309 ? -1.523 -10.661 13.738 1.00 89.44 309 MET A CA 1
ATOM 2494 C C . MET A 1 309 ? -0.014 -10.491 13.579 1.00 89.44 309 MET A C 1
ATOM 2496 O O . MET A 1 309 ? 0.517 -9.406 13.819 1.00 89.44 309 MET A O 1
ATOM 2500 N N . LEU A 1 310 ? 0.667 -11.551 13.139 1.00 90.38 310 LEU A N 1
ATOM 2501 C CA . LEU A 1 310 ? 2.089 -11.514 12.812 1.00 90.38 310 LEU A CA 1
ATOM 2502 C C . LEU A 1 310 ? 2.271 -11.356 11.300 1.00 90.38 310 LEU A C 1
ATOM 2504 O O . LEU A 1 310 ? 1.671 -12.091 10.518 1.00 90.38 310 LEU A O 1
ATOM 2508 N N . ILE A 1 311 ? 3.129 -10.420 10.897 1.00 90.38 311 ILE A N 1
ATOM 2509 C CA . ILE A 1 311 ? 3.608 -10.305 9.517 1.00 90.38 311 ILE A CA 1
ATOM 2510 C C . ILE A 1 311 ? 5.046 -10.815 9.494 1.00 90.38 311 ILE A C 1
ATOM 2512 O O . ILE A 1 311 ? 5.934 -10.226 10.111 1.00 90.38 311 ILE A O 1
ATOM 2516 N N . SER A 1 312 ? 5.271 -11.922 8.791 1.00 90.56 312 SER A N 1
ATOM 2517 C CA . SER A 1 312 ? 6.582 -12.554 8.660 1.00 90.56 312 SER A CA 1
ATOM 2518 C C . SER A 1 312 ? 7.579 -11.619 7.969 1.00 90.56 312 SER A C 1
ATOM 2520 O O . SER A 1 312 ? 7.365 -11.208 6.826 1.00 90.56 312 SER A O 1
ATOM 2522 N N . PHE A 1 313 ? 8.700 -11.316 8.624 1.00 92.00 313 PHE A N 1
ATOM 2523 C CA . PHE A 1 313 ? 9.757 -10.490 8.044 1.00 92.00 313 PHE A CA 1
ATOM 2524 C C . PHE A 1 313 ? 11.132 -10.893 8.579 1.00 92.00 313 PHE A C 1
ATOM 2526 O O . PHE A 1 313 ? 11.326 -11.032 9.785 1.00 92.00 313 PHE A O 1
ATOM 2533 N N . ARG A 1 314 ? 12.107 -11.074 7.679 1.00 89.75 314 ARG A N 1
ATOM 2534 C CA . ARG A 1 314 ? 13.475 -11.496 8.037 1.00 89.75 314 ARG A CA 1
ATOM 2535 C C . ARG A 1 314 ? 14.516 -10.369 7.987 1.00 89.75 314 ARG A C 1
ATOM 2537 O O . ARG A 1 314 ? 15.603 -10.554 8.523 1.00 89.75 314 ARG A O 1
ATOM 2544 N N . GLY A 1 315 ? 14.189 -9.201 7.431 1.00 91.75 315 GLY A N 1
ATOM 2545 C CA . GLY A 1 315 ? 15.115 -8.065 7.330 1.00 91.75 315 GLY A CA 1
ATOM 2546 C C . GLY A 1 315 ? 15.371 -7.329 8.653 1.00 91.75 315 GLY A C 1
ATOM 2547 O O . GLY A 1 315 ? 14.861 -7.712 9.715 1.00 91.75 315 GLY A O 1
ATOM 2548 N N . ARG A 1 316 ? 16.173 -6.258 8.583 1.00 91.69 316 ARG A N 1
ATOM 2549 C CA . ARG A 1 316 ? 16.403 -5.334 9.704 1.00 91.69 316 ARG A CA 1
ATOM 2550 C C . ARG A 1 316 ? 15.143 -4.503 9.948 1.00 91.69 316 ARG A C 1
ATOM 2552 O O . ARG A 1 316 ? 14.581 -3.928 9.023 1.00 91.69 316 ARG A O 1
ATOM 2559 N N . CYS A 1 317 ? 14.660 -4.523 11.182 1.00 91.44 317 CYS A N 1
ATOM 2560 C CA . CYS A 1 317 ? 13.504 -3.761 11.636 1.00 91.44 317 CYS A CA 1
ATOM 2561 C C . CYS A 1 317 ? 13.606 -3.646 13.158 1.00 91.44 317 CYS A C 1
ATOM 2563 O O . CYS A 1 317 ? 13.766 -4.663 13.837 1.00 91.44 317 CYS A O 1
ATOM 2565 N N . SER A 1 318 ? 13.537 -2.420 13.678 1.00 89.06 318 SER A N 1
ATOM 2566 C CA . SER A 1 318 ? 13.777 -2.102 15.093 1.00 89.06 318 SER A CA 1
ATOM 2567 C C . SER A 1 318 ? 12.741 -2.696 16.052 1.00 89.06 318 SER A C 1
ATOM 2569 O O . SER A 1 318 ? 13.043 -2.906 17.220 1.00 89.06 318 SER A O 1
ATOM 2571 N N . PHE A 1 319 ? 11.540 -3.008 15.562 1.00 89.12 319 PHE A N 1
ATOM 2572 C CA . PHE A 1 319 ? 10.426 -3.560 16.343 1.00 89.12 319 PHE A CA 1
ATOM 2573 C C . PHE A 1 319 ? 10.038 -4.987 15.911 1.00 89.12 319 PHE A C 1
ATOM 2575 O O . PHE A 1 319 ? 8.922 -5.444 16.161 1.00 89.12 319 PHE A O 1
ATOM 2582 N N . LYS A 1 320 ? 10.951 -5.715 15.254 1.00 91.56 320 LYS A N 1
ATOM 2583 C CA . LYS A 1 320 ? 10.768 -7.138 14.934 1.00 91.56 320 LYS A CA 1
ATOM 2584 C C . LYS A 1 320 ? 10.817 -7.972 16.216 1.00 91.56 320 LYS A C 1
ATOM 2586 O O . LYS A 1 320 ? 11.757 -7.855 16.994 1.00 91.56 320 LYS A O 1
ATOM 2591 N N . MET A 1 321 ? 9.843 -8.861 16.392 1.00 91.44 321 MET A N 1
ATOM 2592 C CA . MET A 1 321 ? 9.773 -9.782 17.530 1.00 91.44 321 MET A CA 1
ATOM 2593 C C . MET A 1 321 ? 9.870 -11.234 17.059 1.00 91.44 321 MET A C 1
ATOM 2595 O O . MET A 1 321 ? 9.336 -11.583 16.005 1.00 91.44 321 MET A O 1
ATOM 2599 N N . TYR A 1 322 ? 10.528 -12.083 17.850 1.00 89.81 322 TYR A N 1
ATOM 2600 C CA . TYR A 1 322 ? 10.524 -13.532 17.658 1.00 89.81 322 TYR A CA 1
ATOM 2601 C C . TYR A 1 322 ? 9.376 -14.160 18.456 1.00 89.81 322 TYR A C 1
ATOM 2603 O O . TYR A 1 322 ? 9.218 -13.876 19.640 1.00 89.81 322 TYR A O 1
ATOM 2611 N N . MET A 1 323 ? 8.571 -15.004 17.807 1.00 89.31 323 MET A N 1
ATOM 2612 C CA . MET A 1 323 ? 7.464 -15.730 18.434 1.00 89.31 323 MET A CA 1
ATOM 2613 C C . MET A 1 323 ? 7.566 -17.215 18.054 1.00 89.31 323 MET A C 1
ATOM 2615 O O . MET A 1 323 ? 7.083 -17.583 16.984 1.00 89.31 323 MET A O 1
ATOM 2619 N N . PRO A 1 324 ? 8.181 -18.073 18.892 1.00 88.00 324 PRO A N 1
ATOM 2620 C CA . PRO A 1 324 ? 8.493 -19.462 18.526 1.00 88.00 324 PRO A CA 1
ATOM 2621 C C . PRO A 1 324 ? 7.246 -20.292 18.201 1.00 88.00 324 PRO A C 1
ATOM 2623 O O . PRO A 1 324 ? 7.278 -21.156 17.333 1.00 88.00 324 PRO A O 1
ATOM 2626 N N . ASN A 1 325 ? 6.127 -19.989 18.859 1.00 89.81 325 ASN A N 1
ATOM 2627 C CA . ASN A 1 325 ? 4.883 -20.744 18.728 1.00 89.81 325 ASN A CA 1
ATOM 2628 C C . ASN A 1 325 ? 3.991 -20.253 17.575 1.00 89.81 325 ASN A C 1
ATOM 2630 O O . ASN A 1 325 ? 2.841 -20.681 17.476 1.00 89.81 325 ASN A O 1
ATOM 2634 N N . LYS A 1 326 ? 4.472 -19.332 16.724 1.00 84.81 326 LYS A N 1
ATOM 2635 C CA . LYS A 1 326 ? 3.707 -18.816 15.581 1.00 84.81 326 LYS A CA 1
ATOM 2636 C C . LYS A 1 326 ? 4.365 -19.185 14.253 1.00 84.81 326 LYS A C 1
ATOM 2638 O O . LYS A 1 326 ? 5.574 -19.009 14.113 1.00 84.81 326 LYS A O 1
ATOM 2643 N N . PRO A 1 327 ? 3.586 -19.655 13.263 1.00 82.62 327 PRO A N 1
ATOM 2644 C CA . PRO A 1 327 ? 4.109 -19.864 11.923 1.00 82.62 327 PRO A CA 1
ATOM 2645 C C .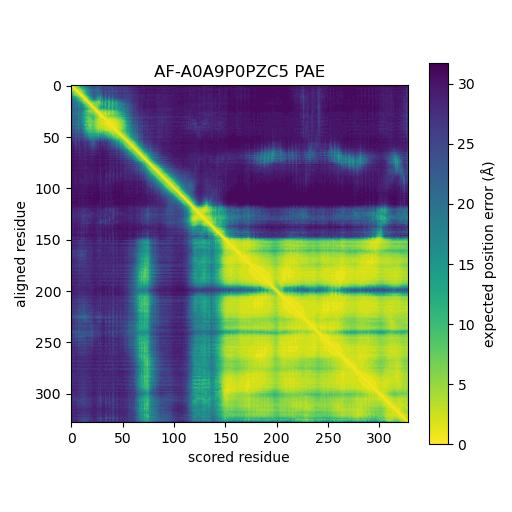 PRO A 1 327 ? 4.511 -18.521 11.299 1.00 82.62 327 PRO A C 1
ATOM 2647 O O . PRO A 1 327 ? 3.849 -17.501 11.514 1.00 82.62 327 PRO A O 1
ATOM 2650 N N . ALA A 1 328 ? 5.592 -18.548 10.522 1.00 71.44 328 ALA A N 1
ATOM 2651 C CA . ALA A 1 328 ? 6.130 -17.422 9.764 1.00 71.44 328 ALA A CA 1
ATOM 2652 C C . ALA A 1 328 ? 6.242 -17.771 8.280 1.00 71.44 328 ALA A C 1
ATOM 2654 O O . ALA A 1 328 ? 6.451 -18.964 7.966 1.00 71.44 328 ALA A O 1
#

Radius of gyration: 30.53 Å; Cα contacts (8 Å, |Δi|>4): 191; chains: 1; bounding box: 62×66×91 Å

InterPro domains:
  IPR029526 PiggyBac transposable element-derived protein [PF13843] (168-327)

Organism: Acanthoscelides obtectus (NCBI:txid200917)

Solvent-accessible surface area (backbone atoms only — not comparable to full-atom values): 21916 Å² total; per-residue (Å²): 139,86,80,71,84,82,69,67,84,80,60,96,73,84,78,83,67,57,72,60,90,85,75,80,60,77,52,51,89,84,46,96,58,42,69,63,53,51,50,52,56,50,56,55,52,58,62,60,57,75,74,66,86,80,78,88,82,92,77,84,91,83,79,86,81,76,80,78,79,76,78,76,87,68,88,73,75,88,71,89,72,86,78,81,84,77,92,73,94,78,84,88,78,90,79,84,87,82,88,80,91,79,91,83,92,82,86,89,85,94,73,91,76,77,80,76,82,66,77,52,67,47,74,46,97,87,71,49,76,47,64,76,64,80,80,72,83,88,55,82,72,50,83,90,67,54,82,86,59,69,61,40,66,26,71,73,46,49,71,56,58,96,77,58,54,71,67,61,58,47,39,54,45,59,34,70,68,61,49,48,48,30,32,51,31,19,32,55,42,29,51,55,57,29,72,75,40,95,71,48,88,44,81,60,50,55,77,66,44,67,68,56,52,53,52,53,53,51,50,58,52,48,29,58,76,70,70,41,77,84,53,59,66,67,49,45,50,33,92,53,94,81,22,40,68,68,51,56,74,73,43,53,66,67,37,51,52,43,48,70,74,32,64,35,51,44,64,73,91,55,36,74,68,42,40,76,83,32,86,54,44,66,44,45,60,54,52,52,48,35,50,55,28,48,60,46,30,48,43,74,48,94,75,81,88,86,80,89,84,86,79,74,78,89,73,94,59,99,83,72,79,91,57,93,93,52,93,112

Secondary structure (DSSP, 8-state):
-PPPGGGGGGS-----EEE-TTT--EEETT-TTHHHHHHHHHHHHHHHHTT---------------------------------------------------------------------EEE-TTS-EEESSPP-TTSPPPTTTS----SEE-HHHHTT-SS--HHHHHHHHS-HHHHHHHHHHHHHHHHHHHHH-TTTTSGGGSPP-HHHHHHHHHHHHHHHHTT-TTS-HHHHT-SSTTS-HHHHHHS-HHHHHHHHHH---S-HHHHHHHTTT-TTHHHHHHHHHHHHHHHHHEE--S------------S--TT----TTS--

Sequence (328 aa):
MTLSPHLASVYGVMPNWEKRRDHGIWLRFGDKDYEQKLRKWFDELESDDEQKDSSDLEVSNDETLQEDEIIEDDCSSTFEQEYVSSDHEEEDSELEMESVDQDSNSSRDNVQSDHVTGVVSYKGKNGYIWKSEEPNKALRTPKHSIIIKLPSLKPAASRLGNSPDVGEIWNLLFDNETLNEIVLRTNEKLEIVRSTHRNSNTTDYKNTNLIEIRAFIGLLMLTSIFRSNHENMLSLFSNTCTGRPIFRAVISSKRFEKLLKCIRFDDASTRVQRCQEDSAAAISFLLNRFIDNSQKCFNLGPTTCIDEMLISFRGRCSFKMYMPNKPA

Nearest PDB structures (foldseek):
  6x68-assembly1_C  TM=9.265E-01  e=9.530E-08  Trichoplusia ni

Foldseek 3Di:
DDDDPPPPPPDDDDADWDDDPPPRDIAHPPPPCRVVVVVVVVVVVVVVVVPPPDDDDDDDDDDDDDDDPQPCLDPPDDDDDDDDDDDDDDDDDDDDDDDDDDDDDDDDDDDPPPPCPDQDWDADPVRDIDTPDDPDPPDDQPPVRPFPDDKDWFPQACVCPDDHDPVSVVCLQVPPVQLVLQLVQLLVQLVVSLVVDPPSVDPLSDRDDSLLSVLLVVVVVVCVVVVNNVPDLCQCQDPDPSHDVSVVVNDHSSSSVSSVSRGWRADSVCQNVVCVVPLVRRCCVSVVSSVVSVVNTIDDGPDDDDDDDDDDDDDDGPPDDDDPPDDD